Protein AF-0000000085470031 (afdb_homodimer)

Nearest PDB structures (foldseek):
  1xg2-assembly1_B  TM=9.112E-01  e=7.477E-07  Actinidia chinensis
  1x91-assembly1_A  TM=8.637E-01  e=1.418E-04  Arabidopsis thaliana
  1x8z-assembly1_A-2  TM=7.388E-01  e=1.632E-04  Arabidopsis thaliana
  1x8z-assembly3_A  TM=7.388E-01  e=1.632E-04  Arabidopsis thaliana
  1x8z-assembly2_C  TM=7.455E-01  e=1.167E-03  Arabidopsis thaliana

Foldseek 3Di:
DDPPPDDPPPPPPPPPPPPPPPPPPPPPPPPPQQQLVLLVVLCVVDVLADSVLSSVQLVVDVCSSVDDLLRSLLSLLVSLLVLLVVLLVVLVVVLPDPPQDPLNNVLSVLLNVLSVLLSVLSVVLSVCSVVLNLVVSLVSLVVNLCSLVVSQVSQVVVPHGDPCNVSSSSSNNSSSSSNSSSVVSD/DDPPDDDPPPPPPPPPPPPVPPPPPPPPPPPPQQQLVLLVVLCVVDVLADSVLSSVQLVVDVCSRVDDLLRSLLSLLVVLLVLLVVLLVVLVVVLPDPPQDPLNNVLSVLLNVLSVLLSVLSVVLSVCSVVLNLVVSLVSLVVNLCSLVVSQVSQVVVPHGDPCNVSSSSSNNSSSSSNSSSVVSD

Solvent-accessible surface area (backbone atoms only — not comparable to full-atom values): 20140 Å² total; per-residue (Å²): 141,84,84,77,71,74,78,75,68,71,69,67,67,71,67,67,65,69,69,69,72,69,71,72,74,69,72,64,72,71,68,74,56,57,51,56,54,51,27,51,53,43,27,70,72,34,74,56,41,52,44,70,59,45,39,52,60,49,65,70,39,76,66,43,82,76,36,54,72,69,48,46,27,48,52,31,27,51,52,27,23,51,43,23,50,50,48,32,52,51,39,56,56,56,70,67,47,82,90,67,49,71,66,59,49,51,35,44,52,52,32,34,52,36,24,52,53,28,23,51,24,29,57,63,20,45,62,32,48,78,69,68,37,35,69,61,17,46,54,30,40,62,73,30,41,52,35,39,59,55,36,46,45,51,24,49,75,71,74,31,65,56,94,50,54,55,60,27,52,52,37,33,45,31,33,51,48,24,43,46,46,39,53,72,75,84,140,85,85,76,71,79,78,76,71,71,70,69,67,69,69,68,66,68,67,70,71,70,72,71,74,68,73,65,73,73,69,74,55,58,52,56,56,49,27,50,52,42,27,71,73,33,75,57,39,51,44,70,58,46,40,50,60,50,64,69,38,77,66,44,81,77,36,54,72,70,50,46,27,48,52,31,27,53,52,26,23,51,43,22,49,50,47,33,51,51,40,56,56,56,70,67,47,83,90,67,49,73,67,58,49,51,33,44,54,52,31,34,51,38,24,53,52,26,24,51,25,30,57,63,21,44,61,31,49,77,68,68,37,34,69,62,18,47,53,30,39,62,73,29,40,52,36,38,57,53,36,44,45,52,25,48,77,72,73,30,63,54,94,50,54,53,59,27,52,53,37,32,44,31,32,50,47,24,43,47,46,38,54,72,77,84

pLDDT: mean 87.02, std 21.73, range [27.86, 98.94]

Radius of gyration: 33.58 Å; Cα contacts (8 Å, |Δi|>4): 422; chains: 2; bounding box: 98×107×110 Å

Organism: Ensete ventricosum (NCBI:txid4639)

Secondary structure (DSSP, 8-state):
-----GGGGGGGGGGGG----------------HHHHHHHHHHHH-TTS-HHHHHHHHHTSGGGGG--HHHHHHHHHHHHHHHHHHHHHHHHHHHTSSS--HHHHHHHHHHHHHHHHHHHHHHHHHHHHHTT-HHHHHHHHHHHTTHHHHHHHHHHTTT---TTHHHHHHHHHHHHHHHHHHHHH-/-----GGGGGGGGGGGG----------------HHHHHHHHHHHH-TTS-HHHHHHHHHTSGGGGG--HHHHHHHHHHHHHHHHHHHHHHHHHHHTSSS--HHHHHHHHHHHHHHHHHHHHHHHHHHHHHTT-HHHHHHHHHHHTTHHHHHHHHHHTTT---TTHHHHHHHHHHHHHHHHHHHHH-

InterPro domains:
  IPR006501 Pectinesterase inhibitor domain [PF04043] (34-181)
  IPR006501 Pectinesterase inhibitor domain [SM00856] (30-181)
  IPR006501 Pectinesterase inhibitor domain [TIGR01614] (2-184)
  IPR034088 Pla a 1-like [cd15795] (39-184)
  IPR035513 Invertase/pectin methylesterase inhibitor domain superfamily [G3DSA:1.20.140.40] (30-185)
  IPR035513 Invertase/pectin methylesterase inhibitor domain superfamily [SSF101148] (32-185)

Structure (mmCIF, N/CA/C/O backbone):
data_AF-0000000085470031-model_v1
#
loop_
_entity.id
_entity.type
_entity.pdbx_description
1 polymer 'Pectinesterase inhibitor domain-containing protein'
#
loop_
_atom_site.group_PDB
_atom_site.id
_atom_site.type_symbol
_atom_site.label_atom_id
_atom_site.label_alt_id
_atom_site.label_comp_id
_atom_site.label_asym_id
_atom_site.label_entity_id
_atom_site.label_seq_id
_atom_site.pdbx_PDB_ins_code
_atom_site.Cartn_x
_atom_site.Cartn_y
_atom_site.Cartn_z
_atom_site.occupancy
_atom_site.B_iso_or_equiv
_atom_site.auth_seq_id
_atom_site.auth_comp_id
_atom_site.auth_asym_id
_atom_site.auth_atom_id
_atom_site.pdbx_PDB_model_num
ATOM 1 N N . MET A 1 1 ? 52.062 -78.625 41.656 1 28.78 1 MET A N 1
ATOM 2 C CA . MET A 1 1 ? 52.25 -77.188 41.438 1 28.78 1 MET A CA 1
ATOM 3 C C . MET A 1 1 ? 51.469 -76.688 40.25 1 28.78 1 MET A C 1
ATOM 5 O O . MET A 1 1 ? 51.938 -76.75 39.094 1 28.78 1 MET A O 1
ATOM 9 N N . MET A 1 2 ? 50.062 -77.125 40.156 1 34.38 2 MET A N 1
ATOM 10 C CA . MET A 1 2 ? 49.062 -77.062 39.094 1 34.38 2 MET A CA 1
ATOM 11 C C . MET A 1 2 ? 48.719 -75.625 38.719 1 34.38 2 MET A C 1
ATOM 13 O O . MET A 1 2 ? 48.625 -74.75 39.594 1 34.38 2 MET A O 1
ATOM 17 N N . ARG A 1 3 ? 48.938 -75.188 37.406 1 35.28 3 ARG A N 1
ATOM 18 C CA . ARG A 1 3 ? 48.938 -74.062 36.469 1 35.28 3 ARG A CA 1
ATOM 19 C C . ARG A 1 3 ? 47.531 -73.5 36.344 1 35.28 3 ARG A C 1
ATOM 21 O O . ARG A 1 3 ? 46.719 -74 35.562 1 35.28 3 ARG A O 1
ATOM 28 N N . PHE A 1 4 ? 46.75 -73.25 37.438 1 37.53 4 PHE A N 1
ATOM 29 C CA . PHE A 1 4 ? 45.375 -72.75 37.375 1 37.53 4 PHE A CA 1
ATOM 30 C C . PHE A 1 4 ? 45.344 -71.375 36.781 1 37.53 4 PHE A C 1
ATOM 32 O O . PHE A 1 4 ? 44.312 -70.688 36.875 1 37.53 4 PHE A O 1
ATOM 39 N N . THR A 1 5 ? 46.562 -70.812 36.25 1 37.41 5 THR A N 1
ATOM 40 C CA . THR A 1 5 ? 46.5 -69.312 36.25 1 37.41 5 THR A CA 1
ATOM 41 C C . THR A 1 5 ? 45.594 -68.812 35.125 1 37.41 5 THR A C 1
ATOM 43 O O . THR A 1 5 ? 45 -67.75 35.281 1 37.41 5 THR A O 1
ATOM 46 N N . SER A 1 6 ? 45.5 -69.312 33.875 1 36.12 6 SER A N 1
ATOM 47 C CA . SER A 1 6 ? 45.562 -68.375 32.812 1 36.12 6 SER A CA 1
ATOM 48 C C . SER A 1 6 ? 44.188 -67.812 32.438 1 36.12 6 SER A C 1
ATOM 50 O O . SER A 1 6 ? 44.031 -67.125 31.453 1 36.12 6 SER A O 1
ATOM 52 N N . VAL A 1 7 ? 43 -68.312 32.938 1 40.38 7 VAL A N 1
ATOM 53 C CA . VAL A 1 7 ? 41.844 -68.25 32.062 1 40.38 7 VAL A CA 1
ATOM 54 C C . VAL A 1 7 ? 41.25 -66.812 32.156 1 40.38 7 VAL A C 1
ATOM 56 O O . VAL A 1 7 ? 40.188 -66.562 31.562 1 40.38 7 VAL A O 1
ATOM 59 N N . LEU A 1 8 ? 41.844 -65.938 33.031 1 38.09 8 LEU A N 1
ATOM 60 C CA . LEU A 1 8 ? 41.031 -64.75 33.312 1 38.09 8 LEU A CA 1
ATOM 61 C C . LEU A 1 8 ? 41.094 -63.719 32.156 1 38.09 8 LEU A C 1
ATOM 63 O O . LEU A 1 8 ? 40.469 -62.656 32.219 1 38.09 8 LEU A O 1
ATOM 67 N N . LEU A 1 9 ? 42.031 -63.938 31.219 1 38.19 9 LEU A N 1
ATOM 68 C CA . LEU A 1 9 ? 42.312 -62.781 30.375 1 38.19 9 LEU A CA 1
ATOM 69 C C . LEU A 1 9 ? 41.219 -62.531 29.359 1 38.19 9 LEU A C 1
ATOM 71 O O . LEU A 1 9 ? 41.094 -61.438 28.797 1 38.19 9 LEU A O 1
ATOM 75 N N . THR A 1 10 ? 40.438 -63.594 29 1 41.53 10 THR A N 1
ATOM 76 C CA . THR A 1 10 ? 39.812 -63.469 27.688 1 41.53 10 THR A CA 1
ATOM 77 C C . THR A 1 10 ? 38.594 -62.531 27.734 1 41.53 10 THR A C 1
ATOM 79 O O . THR A 1 10 ? 37.969 -62.25 26.703 1 41.53 10 THR A O 1
ATOM 82 N N . LEU A 1 11 ? 38.094 -62.25 28.969 1 41.31 11 LEU A N 1
ATOM 83 C CA . LEU A 1 11 ? 36.75 -61.719 28.906 1 41.31 11 LEU A CA 1
ATOM 84 C C . LEU A 1 11 ? 36.75 -60.25 28.484 1 41.31 11 LEU A C 1
ATOM 86 O O . LEU A 1 11 ? 35.719 -59.656 28.203 1 41.31 11 LEU A O 1
ATOM 90 N N . PHE A 1 12 ? 37.906 -59.625 28.719 1 37.59 12 PHE A N 1
ATOM 91 C CA . PHE A 1 12 ? 37.75 -58.156 28.703 1 37.59 12 PHE A CA 1
ATOM 92 C C . PHE A 1 12 ? 37.594 -57.656 27.281 1 37.59 12 PHE A C 1
ATOM 94 O O . PHE A 1 12 ? 37.219 -56.5 27.062 1 37.59 12 PHE A O 1
ATOM 101 N N . LEU A 1 13 ? 38.031 -58.406 26.312 1 39.34 13 LEU A N 1
ATOM 102 C CA . LEU A 1 13 ? 38.188 -57.719 25.031 1 39.34 13 LEU A CA 1
ATOM 103 C C . LEU A 1 13 ? 36.844 -57.438 24.391 1 39.34 13 LEU A C 1
ATOM 105 O O . LEU A 1 13 ? 36.719 -56.656 23.453 1 39.34 13 LEU A O 1
ATOM 109 N N . PHE A 1 14 ? 35.812 -58.188 24.781 1 40.84 14 PHE A N 1
ATOM 110 C CA . PHE A 1 14 ? 34.688 -58.125 23.875 1 40.84 14 PHE A CA 1
ATOM 111 C C . PHE A 1 14 ? 33.969 -56.781 23.984 1 40.84 14 PHE A C 1
ATOM 113 O O . PHE A 1 14 ? 33.094 -56.469 23.188 1 40.84 14 PHE A O 1
ATOM 120 N N . LEU A 1 15 ? 34.156 -56.094 25.094 1 41.66 15 LEU A N 1
ATOM 121 C CA . LEU A 1 15 ? 33.219 -54.969 25.25 1 41.66 15 LEU A CA 1
ATOM 122 C C . LEU A 1 15 ? 33.5 -53.844 24.266 1 41.66 15 LEU A C 1
ATOM 124 O O . LEU A 1 15 ? 32.719 -52.938 24.125 1 41.66 15 LEU A O 1
ATOM 128 N N . LEU A 1 16 ? 34.688 -53.781 23.906 1 39.5 16 LEU A N 1
ATOM 129 C CA . LEU A 1 16 ? 34.969 -52.438 23.359 1 39.5 16 LEU A CA 1
ATOM 130 C C . LEU A 1 16 ? 34.312 -52.281 22 1 39.5 16 LEU A C 1
ATOM 132 O O . LEU A 1 16 ? 34.344 -51.188 21.438 1 39.5 16 LEU A O 1
ATOM 136 N N . LEU A 1 17 ? 34.156 -53.344 21.328 1 38.84 17 LEU A N 1
ATOM 137 C CA . LEU A 1 17 ? 33.969 -52.969 19.938 1 38.84 17 LEU A CA 1
ATOM 138 C C . LEU A 1 17 ? 32.562 -52.406 19.719 1 38.84 17 LEU A C 1
ATOM 140 O O . LEU A 1 17 ? 32.094 -52.312 18.578 1 38.84 17 LEU A O 1
ATOM 144 N N . HIS A 1 18 ? 31.812 -52.25 20.781 1 40.84 18 HIS A N 1
ATOM 145 C CA . HIS A 1 18 ? 30.531 -51.781 20.266 1 40.84 18 HIS A CA 1
ATOM 146 C C . HIS A 1 18 ? 30.672 -50.406 19.609 1 40.84 18 HIS A C 1
ATOM 148 O O . HIS A 1 18 ? 30.844 -49.406 20.297 1 40.84 18 HIS A O 1
ATOM 154 N N . ARG A 1 19 ? 31.484 -50.344 18.516 1 37.5 19 ARG A N 1
ATOM 155 C CA . ARG A 1 19 ? 31.359 -49.125 17.734 1 37.5 19 ARG A CA 1
ATOM 156 C C . ARG A 1 19 ? 29.891 -48.812 17.453 1 37.5 19 ARG A C 1
ATOM 158 O O . ARG A 1 19 ? 29.172 -49.625 16.875 1 37.5 19 ARG A O 1
ATOM 165 N N . GLY A 1 20 ? 29.203 -48.219 18.484 1 38.22 20 GLY A N 1
ATOM 166 C CA . GLY A 1 20 ? 27.906 -47.594 18.203 1 38.22 20 GLY A CA 1
ATOM 167 C C . GLY A 1 20 ? 27.859 -46.875 16.875 1 38.22 20 GLY A C 1
ATOM 168 O O . GLY A 1 20 ? 28.703 -46 16.609 1 38.22 20 GLY A O 1
ATOM 169 N N . SER A 1 21 ? 27.578 -47.656 15.883 1 41.06 21 SER A N 1
ATOM 170 C CA . SER A 1 21 ? 27.266 -46.969 14.641 1 41.06 21 SER A CA 1
ATOM 171 C C . SER A 1 21 ? 26.328 -45.781 14.883 1 41.06 21 SER A C 1
ATOM 173 O O . SER A 1 21 ? 25.281 -45.938 15.508 1 41.06 21 SER A O 1
ATOM 175 N N . PHE A 1 22 ? 27.016 -44.625 15.18 1 43 22 PHE A N 1
ATOM 176 C CA . PHE A 1 22 ? 26.141 -43.438 15.141 1 43 22 PHE A CA 1
ATOM 177 C C . PHE A 1 22 ? 25.203 -43.5 13.938 1 43 22 PHE A C 1
ATOM 179 O O . PHE A 1 22 ? 25.625 -43.844 12.836 1 43 22 PHE A O 1
ATOM 186 N N . PRO A 1 23 ? 23.922 -43.844 14.188 1 43.5 23 PRO A N 1
ATOM 187 C CA . PRO A 1 23 ? 23.062 -43.75 13.008 1 43.5 23 PRO A CA 1
ATOM 188 C C . PRO A 1 23 ? 23.359 -42.531 12.156 1 43.5 23 PRO A C 1
ATOM 190 O O . PRO A 1 23 ? 23.719 -41.469 12.688 1 43.5 23 PRO A O 1
ATOM 193 N N . LYS A 1 24 ? 23.938 -42.719 11.031 1 38.75 24 LYS A N 1
ATOM 194 C CA . LYS A 1 24 ? 23.906 -41.625 10.07 1 38.75 24 LYS A CA 1
ATOM 195 C C . LYS A 1 24 ? 22.578 -40.875 10.141 1 38.75 24 LYS A C 1
ATOM 197 O O . LYS A 1 24 ? 21.5 -41.5 10.148 1 38.75 24 LYS A O 1
ATOM 202 N N . LYS A 1 25 ? 22.625 -39.75 10.836 1 46.28 25 LYS A N 1
ATOM 203 C CA . LYS A 1 25 ? 21.516 -38.812 10.625 1 46.28 25 LYS A CA 1
ATOM 204 C C . LYS A 1 25 ? 21.016 -38.906 9.188 1 46.28 25 LYS A C 1
ATOM 206 O O . LYS A 1 25 ? 21.75 -38.625 8.242 1 46.28 25 LYS A O 1
ATOM 211 N N . ALA A 1 26 ? 20.203 -39.875 8.797 1 37.28 26 ALA A N 1
ATOM 212 C CA . ALA A 1 26 ? 19.5 -39.719 7.52 1 37.28 26 ALA A CA 1
ATOM 213 C C . ALA A 1 26 ? 19.328 -38.25 7.16 1 37.28 26 ALA A C 1
ATOM 215 O O . ALA A 1 26 ? 18.766 -37.469 7.945 1 37.28 26 ALA A O 1
ATOM 216 N N . THR A 1 27 ? 20.266 -37.688 6.5 1 40.44 27 THR A N 1
ATOM 217 C CA . THR A 1 27 ? 19.859 -36.438 5.867 1 40.44 27 THR A CA 1
ATOM 218 C C . THR A 1 27 ? 18.438 -36.562 5.305 1 40.44 27 THR A C 1
ATOM 220 O O . THR A 1 27 ? 18.203 -37.344 4.391 1 40.44 27 THR A O 1
ATOM 223 N N . ALA A 1 28 ? 17.438 -36.719 6.164 1 40.59 28 ALA A N 1
ATOM 224 C CA . ALA A 1 28 ? 16.094 -36.562 5.605 1 40.59 28 ALA A CA 1
ATOM 225 C C . ALA A 1 28 ? 16.141 -35.781 4.293 1 40.59 28 ALA A C 1
ATOM 227 O O . ALA A 1 28 ? 16.75 -34.719 4.219 1 40.59 28 ALA A O 1
ATOM 228 N N . ALA A 1 29 ? 16.203 -36.344 3.234 1 42.06 29 ALA A N 1
ATOM 229 C CA . ALA A 1 29 ? 15.938 -35.625 1.998 1 42.06 29 ALA A CA 1
ATOM 230 C C . ALA A 1 29 ? 15.008 -34.438 2.248 1 42.06 29 ALA A C 1
ATOM 232 O O . ALA A 1 29 ? 13.891 -34.594 2.732 1 42.06 29 ALA A O 1
ATOM 233 N N . THR A 1 30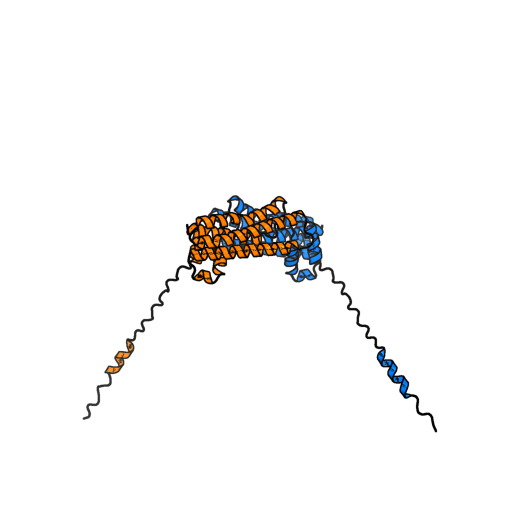 ? 15.359 -33.312 2.881 1 42.72 30 THR A N 1
ATOM 234 C CA . THR A 1 30 ? 14.523 -32.125 2.971 1 42.72 30 THR A CA 1
ATOM 235 C C . THR A 1 30 ? 13.539 -32.062 1.811 1 42.72 30 THR A C 1
ATOM 237 O O . THR A 1 30 ? 13.938 -31.953 0.651 1 42.72 30 THR A O 1
ATOM 240 N N . HIS A 1 31 ? 12.57 -33 1.657 1 47.81 31 HIS A N 1
ATOM 241 C CA . HIS A 1 31 ? 11.492 -32.781 0.691 1 47.81 31 HIS A CA 1
ATOM 242 C C . HIS A 1 31 ? 11.43 -31.328 0.24 1 47.81 31 HIS A C 1
ATOM 244 O O . HIS A 1 31 ? 11.422 -30.422 1.07 1 47.81 31 HIS A O 1
ATOM 250 N N . PRO A 1 32 ? 11.922 -31.016 -0.914 1 61.03 32 PRO A N 1
ATOM 251 C CA . PRO A 1 32 ? 11.922 -29.625 -1.375 1 61.03 32 PRO A CA 1
ATOM 252 C C . PRO A 1 32 ? 10.664 -28.859 -0.961 1 61.03 32 PRO A C 1
ATOM 254 O O . PRO A 1 32 ? 9.562 -29.391 -1.056 1 61.03 32 PRO A O 1
ATOM 257 N N . ASP A 1 33 ? 10.617 -27.984 -0.031 1 87.25 33 ASP A N 1
ATOM 258 C CA . ASP A 1 33 ? 9.539 -27.062 0.338 1 87.25 33 ASP A CA 1
ATOM 259 C C . ASP A 1 33 ? 8.82 -26.531 -0.901 1 87.25 33 ASP A C 1
ATOM 261 O O . ASP A 1 33 ? 9.336 -25.641 -1.592 1 87.25 33 ASP A O 1
ATOM 265 N N . ILE A 1 34 ? 7.781 -27.344 -1.364 1 95 34 ILE A N 1
ATOM 266 C CA . ILE A 1 34 ? 7.082 -27.062 -2.611 1 95 34 ILE A CA 1
ATOM 267 C C . ILE A 1 34 ? 6.707 -25.578 -2.666 1 95 34 ILE A C 1
ATOM 269 O O . ILE A 1 34 ? 6.648 -24.984 -3.746 1 95 34 ILE A O 1
ATOM 273 N N . VAL A 1 35 ? 6.453 -25.016 -1.57 1 97.56 35 VAL A N 1
ATOM 274 C CA . VAL A 1 35 ? 6.113 -23.594 -1.522 1 97.56 35 VAL A CA 1
ATOM 275 C C . VAL A 1 35 ? 7.312 -22.766 -1.977 1 97.56 35 VAL A C 1
ATOM 277 O O . VAL A 1 35 ? 7.18 -21.906 -2.848 1 97.56 35 VAL A O 1
ATOM 280 N N . ASP A 1 36 ? 8.445 -23.062 -1.413 1 95.12 36 ASP A N 1
ATOM 281 C CA . ASP A 1 36 ? 9.656 -22.344 -1.777 1 95.12 36 ASP A CA 1
ATOM 282 C C . ASP A 1 36 ? 9.969 -22.5 -3.264 1 95.12 36 ASP A C 1
ATOM 284 O O . ASP A 1 36 ? 10.234 -21.516 -3.955 1 95.12 36 ASP A O 1
ATOM 288 N N . GLU A 1 37 ? 9.945 -23.672 -3.713 1 95.25 37 GLU A N 1
ATOM 289 C CA . GLU A 1 37 ? 10.242 -23.953 -5.117 1 95.25 37 GLU A CA 1
ATOM 290 C C . GLU A 1 37 ? 9.234 -23.266 -6.039 1 95.25 37 GLU A C 1
ATOM 292 O O . GLU A 1 37 ? 9.625 -22.656 -7.031 1 95.25 37 GLU A O 1
ATOM 297 N N . THR A 1 38 ? 7.996 -23.406 -5.711 1 97.56 38 THR A N 1
ATOM 298 C CA . THR A 1 38 ? 6.945 -22.781 -6.512 1 97.56 38 THR A CA 1
ATOM 299 C C . THR A 1 38 ? 7.121 -21.266 -6.555 1 97.56 38 THR A C 1
ATOM 301 O O . THR A 1 38 ? 7.133 -20.672 -7.633 1 97.56 38 THR A O 1
ATOM 304 N N . CYS A 1 39 ? 7.293 -20.656 -5.445 1 96.75 39 CYS A N 1
ATOM 305 C CA . CYS A 1 39 ? 7.402 -19.203 -5.371 1 96.75 39 CYS A CA 1
ATOM 306 C C . CYS A 1 39 ? 8.672 -18.719 -6.07 1 96.75 39 CYS A C 1
ATOM 308 O O . CYS A 1 39 ? 8.664 -17.656 -6.711 1 96.75 39 CYS A O 1
ATOM 310 N N . ARG A 1 40 ? 9.703 -19.422 -5.961 1 94.44 40 ARG A N 1
ATOM 311 C CA . ARG A 1 40 ? 10.93 -19.062 -6.668 1 94.44 40 ARG A CA 1
ATOM 312 C C . ARG A 1 40 ? 10.719 -19.094 -8.18 1 94.44 40 ARG A C 1
ATOM 314 O O . ARG A 1 40 ? 11.078 -18.141 -8.875 1 94.44 40 ARG A O 1
ATOM 321 N N . ARG A 1 41 ? 10.109 -20.125 -8.672 1 95.44 41 ARG A N 1
ATOM 322 C CA . ARG A 1 41 ? 9.914 -20.312 -10.102 1 95.44 41 ARG A CA 1
ATOM 323 C C . ARG A 1 41 ? 8.992 -19.234 -10.672 1 95.44 41 ARG A C 1
ATOM 325 O O . ARG A 1 41 ? 9.281 -18.641 -11.711 1 95.44 41 ARG A O 1
ATOM 332 N N . ILE A 1 42 ? 7.934 -19.016 -9.922 1 97.12 42 ILE A N 1
ATOM 333 C CA . ILE A 1 42 ? 6.988 -18.062 -10.508 1 97.12 42 ILE A CA 1
ATOM 334 C C . ILE A 1 42 ? 7.531 -16.656 -10.367 1 97.12 42 ILE A C 1
ATOM 336 O O . ILE A 1 42 ? 7.281 -15.797 -11.227 1 97.12 42 ILE A O 1
ATOM 340 N N . ALA A 1 43 ? 8.25 -16.359 -9.367 1 94.5 43 ALA A N 1
ATOM 341 C CA . ALA A 1 43 ? 8.883 -15.055 -9.242 1 94.5 43 ALA A CA 1
ATOM 342 C C . ALA A 1 43 ? 9.953 -14.859 -10.312 1 94.5 43 ALA A C 1
ATOM 344 O O . ALA A 1 43 ? 10.172 -13.742 -10.781 1 94.5 43 ALA A O 1
ATOM 345 N N . ASP A 1 44 ? 10.578 -15.93 -10.719 1 92.81 44 ASP A N 1
ATOM 346 C CA . ASP A 1 44 ? 11.562 -15.875 -11.797 1 92.81 44 ASP A CA 1
ATOM 347 C C . ASP A 1 44 ? 10.891 -15.586 -13.141 1 92.81 44 ASP A C 1
ATOM 349 O O . ASP A 1 44 ? 11.461 -14.898 -13.984 1 92.81 44 ASP A O 1
ATOM 353 N N . ASP A 1 45 ? 9.727 -16.094 -13.273 1 94.25 45 ASP A N 1
ATOM 354 C CA . ASP A 1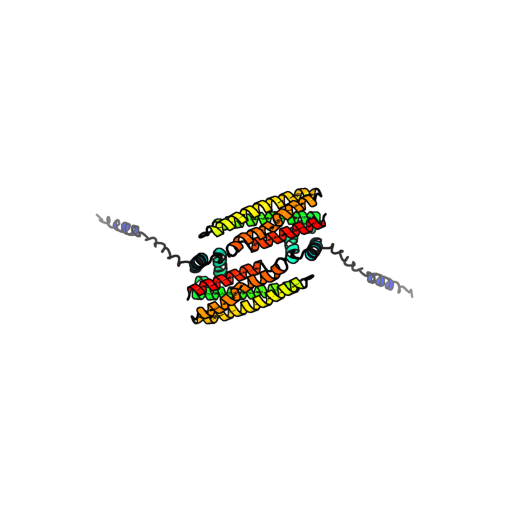 45 ? 9.016 -16 -14.547 1 94.25 45 ASP A CA 1
ATOM 355 C C . ASP A 1 45 ? 8.266 -14.68 -14.656 1 94.25 45 ASP A C 1
ATOM 357 O O . ASP A 1 45 ? 8.086 -14.156 -15.758 1 94.25 45 ASP A O 1
ATOM 361 N N . ASP A 1 46 ? 7.75 -14.219 -13.594 1 94.31 46 ASP A N 1
ATOM 362 C CA . ASP A 1 46 ? 6.934 -13.008 -13.562 1 94.31 46 ASP A CA 1
ATOM 363 C C . ASP A 1 46 ? 7.496 -11.992 -12.57 1 94.31 46 ASP A C 1
ATOM 365 O O . ASP A 1 46 ? 7.379 -12.172 -11.359 1 94.31 46 ASP A O 1
ATOM 369 N N . PRO A 1 47 ? 7.973 -10.891 -13.031 1 92.25 47 PRO A N 1
ATOM 370 C CA . PRO A 1 47 ? 8.609 -9.914 -12.148 1 92.25 47 PRO A CA 1
ATOM 371 C C . PRO A 1 47 ? 7.621 -9.234 -11.203 1 92.25 47 PRO A C 1
ATOM 373 O O . PRO A 1 47 ? 8.023 -8.547 -10.266 1 92.25 47 PRO A O 1
ATOM 376 N N . ASN A 1 48 ? 6.348 -9.461 -11.43 1 94.31 48 ASN A N 1
ATOM 377 C CA . ASN A 1 48 ? 5.344 -8.867 -10.555 1 94.31 48 ASN A CA 1
ATOM 378 C C . ASN A 1 48 ? 5.102 -9.719 -9.312 1 94.31 48 ASN A C 1
ATOM 380 O O . ASN A 1 48 ? 4.457 -9.273 -8.359 1 94.31 48 ASN A O 1
ATOM 384 N N . VAL A 1 49 ? 5.605 -10.859 -9.336 1 96.12 49 VAL A N 1
ATOM 385 C CA . VAL A 1 49 ? 5.438 -11.727 -8.172 1 96.12 49 VAL A CA 1
ATOM 386 C C . VAL A 1 49 ? 6.543 -11.445 -7.156 1 96.12 49 VAL A C 1
ATOM 388 O O . VAL A 1 49 ? 7.73 -11.562 -7.473 1 96.12 49 VAL A O 1
ATOM 391 N N . ASN A 1 50 ? 6.117 -11.078 -6.016 1 93.75 50 ASN A N 1
ATOM 392 C CA . ASN A 1 50 ? 7.047 -10.914 -4.906 1 93.75 50 ASN A CA 1
ATOM 393 C C . ASN A 1 50 ? 7.297 -12.227 -4.184 1 93.75 50 ASN A C 1
ATOM 395 O O . ASN A 1 50 ? 6.391 -12.773 -3.545 1 93.75 50 ASN A O 1
ATOM 399 N N . TYR A 1 51 ? 8.531 -12.695 -4.258 1 94.12 51 TYR A N 1
ATOM 400 C CA . TYR A 1 51 ? 8.898 -13.992 -3.699 1 94.12 51 TYR A CA 1
ATOM 401 C C . TYR A 1 51 ? 8.57 -14.062 -2.213 1 94.12 51 TYR A C 1
ATOM 403 O O . TYR A 1 51 ? 7.992 -15.039 -1.741 1 94.12 51 TYR A O 1
ATOM 411 N N . THR A 1 52 ? 9 -13.055 -1.479 1 91.88 52 THR A N 1
ATOM 412 C CA . THR A 1 52 ? 8.805 -13.047 -0.034 1 91.88 52 THR A CA 1
ATOM 413 C C . THR A 1 52 ? 7.32 -13.062 0.31 1 91.88 52 THR A C 1
ATOM 415 O O . THR A 1 52 ? 6.887 -13.789 1.202 1 91.88 52 THR A O 1
ATOM 418 N N . PHE A 1 53 ? 6.586 -12.258 -0.428 1 96.12 53 PHE A N 1
ATOM 419 C CA . PHE A 1 53 ? 5.145 -12.242 -0.208 1 96.12 53 PHE A CA 1
ATOM 420 C C . PHE A 1 53 ? 4.531 -13.602 -0.508 1 96.12 53 PHE A C 1
ATOM 422 O O . PHE A 1 53 ? 3.73 -14.117 0.274 1 96.12 53 PHE A O 1
ATOM 429 N N . CYS A 1 54 ? 4.965 -14.172 -1.639 1 97.31 54 CYS A N 1
ATOM 430 C CA . CYS A 1 54 ? 4.465 -15.469 -2.086 1 97.31 54 CYS A CA 1
ATOM 431 C C . CYS A 1 54 ? 4.691 -16.531 -1.023 1 97.31 54 CYS A C 1
ATOM 433 O O . CYS A 1 54 ? 3.758 -17.234 -0.634 1 97.31 54 CYS A O 1
ATOM 435 N N . THR A 1 55 ? 5.871 -16.609 -0.5 1 96 55 THR A N 1
ATOM 436 C CA . THR A 1 55 ? 6.203 -17.656 0.472 1 96 55 THR A CA 1
ATOM 437 C C . THR A 1 55 ? 5.441 -17.422 1.776 1 96 55 THR A C 1
ATOM 439 O O . THR A 1 55 ? 4.926 -18.375 2.369 1 96 55 THR A O 1
ATOM 442 N N . GLN A 1 56 ? 5.348 -16.203 2.141 1 96.38 56 GLN A N 1
ATOM 443 C CA . GLN A 1 56 ? 4.688 -15.883 3.406 1 96.38 56 GLN A CA 1
ATOM 444 C C . GLN A 1 56 ? 3.201 -16.219 3.348 1 96.38 56 GLN A C 1
ATOM 446 O O . GLN A 1 56 ? 2.666 -16.844 4.266 1 96.38 56 GLN A O 1
ATOM 451 N N . VAL A 1 57 ? 2.562 -15.812 2.287 1 98.38 57 VAL A N 1
ATOM 452 C CA . VAL A 1 57 ? 1.112 -15.961 2.252 1 98.38 57 VAL A CA 1
ATOM 453 C C . VAL A 1 57 ? 0.745 -17.438 2.09 1 98.38 57 VAL A C 1
ATOM 455 O O . VAL A 1 57 ? -0.224 -17.906 2.688 1 98.38 57 VAL A O 1
ATOM 458 N N . LEU A 1 58 ? 1.492 -18.219 1.291 1 98.5 58 LEU A N 1
ATOM 459 C CA . LEU A 1 58 ? 1.181 -19.625 1.122 1 98.5 58 LEU A CA 1
ATOM 460 C C . LEU A 1 58 ? 1.497 -20.422 2.393 1 98.5 58 LEU A C 1
ATOM 462 O O . LEU A 1 58 ? 0.726 -21.281 2.797 1 98.5 58 LEU A O 1
ATOM 466 N N . ARG A 1 59 ? 2.537 -20.016 3.086 1 97.06 59 ARG A N 1
ATOM 467 C CA . ARG A 1 59 ? 2.928 -20.719 4.305 1 97.06 59 ARG A CA 1
ATOM 468 C C . ARG A 1 59 ? 1.987 -20.375 5.457 1 97.06 59 ARG A C 1
ATOM 470 O O . ARG A 1 59 ? 1.976 -21.062 6.477 1 97.06 59 ARG A O 1
ATOM 477 N N . SER A 1 60 ? 1.258 -19.359 5.273 1 97.12 60 SER A N 1
ATOM 478 C CA . SER A 1 60 ? 0.305 -19.016 6.32 1 97.12 60 SER A CA 1
ATOM 479 C C . SER A 1 60 ? -0.857 -20 6.367 1 97.12 60 SER A C 1
ATOM 481 O O . SER A 1 60 ? -1.625 -20.016 7.332 1 97.12 60 SER A O 1
ATOM 483 N N . VAL A 1 61 ? -0.997 -20.734 5.332 1 97.88 61 VAL A N 1
ATOM 484 C CA . VAL A 1 61 ? -2.027 -21.766 5.273 1 97.88 61 VAL A CA 1
ATOM 485 C C . VAL A 1 61 ? -1.404 -23.141 5.539 1 97.88 61 VAL A C 1
ATOM 487 O O . VAL A 1 61 ? -0.586 -23.625 4.75 1 97.88 61 VAL A O 1
ATOM 490 N N . SER A 1 62 ? -1.801 -23.875 6.535 1 96 62 SER A N 1
ATOM 491 C CA . SER A 1 62 ? -1.179 -25.109 7 1 96 62 SER A CA 1
ATOM 492 C C . SER A 1 62 ? -1.219 -26.188 5.918 1 96 62 SER A C 1
ATOM 494 O O . SER A 1 62 ? -0.281 -26.969 5.785 1 96 62 SER A O 1
ATOM 496 N N . LYS A 1 63 ? -2.205 -26.188 5.184 1 95.94 63 LYS A N 1
ATOM 497 C CA . LYS A 1 63 ? -2.398 -27.234 4.176 1 95.94 63 LYS A CA 1
ATOM 498 C C . LYS A 1 63 ? -1.361 -27.109 3.061 1 95.94 63 LYS A C 1
ATOM 500 O O . LYS A 1 63 ? -1.171 -28.047 2.281 1 95.94 63 LYS A O 1
ATOM 505 N N . SER A 1 64 ? -0.733 -25.938 2.982 1 96.88 64 SER A N 1
ATOM 506 C CA . SER A 1 64 ? 0.236 -25.703 1.913 1 96.88 64 SER A CA 1
ATOM 507 C C . SER A 1 64 ? 1.44 -26.625 2.059 1 96.88 64 SER A C 1
ATOM 509 O O . SER A 1 64 ? 2.104 -26.953 1.07 1 96.88 64 SER A O 1
ATOM 511 N N . LYS A 1 65 ? 1.769 -27.078 3.207 1 92.38 65 LYS A N 1
ATOM 512 C CA . LYS A 1 65 ? 2.936 -27.906 3.492 1 92.38 65 LYS A CA 1
ATOM 513 C C . LYS A 1 65 ? 2.842 -29.25 2.777 1 92.38 65 LYS A C 1
ATOM 515 O O . LYS A 1 65 ? 3.863 -29.844 2.438 1 92.38 65 LYS A O 1
ATOM 520 N N . ARG A 1 66 ? 1.668 -29.719 2.512 1 93 66 ARG A N 1
ATOM 521 C CA . ARG A 1 66 ? 1.479 -31.031 1.897 1 93 66 ARG A CA 1
ATOM 522 C C . ARG A 1 66 ? 0.816 -30.906 0.53 1 93 66 ARG A C 1
ATOM 524 O O . ARG A 1 66 ? 0.38 -31.906 -0.049 1 93 66 ARG A O 1
ATOM 531 N N . ALA A 1 67 ? 0.715 -29.688 0.093 1 96.06 67 ALA A N 1
ATOM 532 C CA . ALA A 1 67 ? 0.011 -29.453 -1.166 1 96.06 67 ALA A CA 1
ATOM 533 C C . ALA A 1 67 ? 0.929 -29.703 -2.359 1 96.06 67 ALA A C 1
ATOM 535 O O . ALA A 1 67 ? 2.148 -29.547 -2.256 1 96.06 67 ALA A O 1
ATOM 536 N N . ASP A 1 68 ? 0.372 -30.25 -3.383 1 96.69 68 ASP A N 1
ATOM 537 C CA . ASP A 1 68 ? 1.053 -30.188 -4.672 1 96.69 68 ASP A CA 1
ATOM 538 C C . ASP A 1 68 ? 0.749 -28.891 -5.402 1 96.69 68 ASP A C 1
ATOM 540 O O . ASP A 1 68 ? 0.143 -27.984 -4.832 1 96.69 68 ASP A O 1
ATOM 544 N N . LEU A 1 69 ? 1.181 -28.75 -6.668 1 97.88 69 LEU A N 1
ATOM 545 C CA . LEU A 1 69 ? 1.024 -27.5 -7.414 1 97.88 69 LEU A CA 1
ATOM 546 C C . LEU A 1 69 ? -0.45 -27.141 -7.578 1 97.88 69 LEU A C 1
ATOM 548 O O . LEU A 1 69 ? -0.828 -25.984 -7.461 1 97.88 69 LEU A O 1
ATOM 552 N N . ARG A 1 70 ? -1.271 -28.109 -7.867 1 98.31 70 ARG A N 1
ATOM 553 C CA . ARG A 1 70 ? -2.709 -27.891 -7.984 1 98.31 70 ARG A CA 1
ATOM 554 C C . ARG A 1 70 ? -3.297 -27.406 -6.664 1 98.31 70 ARG A C 1
ATOM 556 O O . ARG A 1 70 ? -4.113 -26.484 -6.645 1 98.31 70 ARG A O 1
ATOM 563 N N . GLY A 1 71 ? -2.908 -28.047 -5.609 1 98.31 71 GLY A N 1
ATOM 564 C CA . GLY A 1 71 ? -3.334 -27.609 -4.289 1 98.31 71 GLY A CA 1
ATOM 565 C C . GLY A 1 71 ? -2.93 -26.188 -3.977 1 98.31 71 GLY A C 1
ATOM 566 O O . GLY A 1 71 ? -3.715 -25.422 -3.406 1 98.31 71 GLY A O 1
ATOM 567 N N . LEU A 1 72 ? -1.72 -25.781 -4.344 1 98.75 72 LEU A N 1
ATOM 568 C CA . LEU A 1 72 ? -1.247 -24.422 -4.117 1 98.75 72 LEU A CA 1
ATOM 569 C C . LEU A 1 72 ? -2.051 -23.422 -4.941 1 98.75 72 LEU A C 1
ATOM 571 O O . LEU A 1 72 ? -2.301 -22.297 -4.496 1 98.75 72 LEU A O 1
ATOM 575 N N . ALA A 1 73 ? -2.451 -23.797 -6.168 1 98.88 73 ALA A N 1
ATOM 576 C CA . ALA A 1 73 ? -3.312 -22.938 -6.98 1 98.88 73 ALA A CA 1
ATOM 577 C C . ALA A 1 73 ? -4.637 -22.672 -6.27 1 98.88 73 ALA A C 1
ATOM 579 O O . ALA A 1 73 ? -5.074 -21.516 -6.184 1 98.88 73 ALA A O 1
ATOM 580 N N . ILE A 1 74 ? -5.184 -23.703 -5.695 1 98.88 74 ILE A N 1
ATOM 581 C CA . ILE A 1 74 ? -6.469 -23.578 -5.012 1 98.88 74 ILE A CA 1
ATOM 582 C C . ILE A 1 74 ? -6.305 -22.719 -3.754 1 98.88 74 ILE A C 1
ATOM 584 O O . ILE A 1 74 ? -7.117 -21.844 -3.484 1 98.88 74 ILE A O 1
ATOM 588 N N . ILE A 1 75 ? -5.273 -22.969 -2.988 1 98.81 75 ILE A N 1
ATOM 589 C CA . ILE A 1 75 ? -4.996 -22.188 -1.782 1 98.81 75 ILE A CA 1
ATOM 590 C C . ILE A 1 75 ? -4.848 -20.719 -2.139 1 98.81 75 ILE A C 1
ATOM 592 O O . ILE A 1 75 ? -5.422 -19.844 -1.475 1 98.81 75 ILE A O 1
ATOM 596 N N . SER A 1 76 ? -4.074 -20.391 -3.213 1 98.88 76 SER A N 1
ATOM 597 C CA . SER A 1 76 ? -3.857 -19.016 -3.619 1 98.88 76 SER A CA 1
ATOM 598 C C . SER A 1 76 ? -5.168 -18.344 -4.016 1 98.88 76 SER A C 1
ATOM 600 O O . SER A 1 76 ? -5.395 -17.172 -3.693 1 98.88 76 SER A O 1
ATOM 602 N N . LEU A 1 77 ? -6.07 -19.094 -4.633 1 98.94 77 LEU A N 1
ATOM 603 C CA . LEU A 1 77 ? -7.359 -18.547 -5.055 1 98.94 77 LEU A CA 1
ATOM 604 C C . LEU A 1 77 ? -8.258 -18.281 -3.85 1 98.94 77 LEU A C 1
ATOM 606 O O . LEU A 1 77 ? -8.953 -17.266 -3.807 1 98.94 77 LEU A O 1
ATOM 610 N N . LYS A 1 78 ? -8.219 -19.141 -2.959 1 98.88 78 LYS A N 1
ATOM 611 C CA . LYS A 1 78 ? -9.008 -18.938 -1.751 1 98.88 78 LYS A CA 1
ATOM 612 C C . LYS A 1 78 ? -8.508 -17.734 -0.958 1 98.88 78 LYS A C 1
ATOM 614 O O . LYS A 1 78 ? -9.297 -16.969 -0.413 1 98.88 78 LYS A O 1
ATOM 619 N N . LEU A 1 79 ? -7.207 -17.594 -0.875 1 98.94 79 LEU A N 1
ATOM 620 C CA . LEU A 1 79 ? -6.629 -16.438 -0.217 1 98.94 79 LEU A CA 1
ATOM 621 C C . LEU A 1 79 ? -6.992 -15.156 -0.959 1 98.94 79 LEU A C 1
ATOM 623 O O . LEU A 1 79 ? -7.312 -14.141 -0.335 1 98.94 79 LEU A O 1
ATOM 627 N N . ALA A 1 80 ? -6.965 -15.164 -2.322 1 98.94 80 ALA A N 1
ATOM 628 C CA . ALA A 1 80 ? -7.332 -14 -3.125 1 98.94 80 ALA A CA 1
ATOM 629 C C . ALA A 1 80 ? -8.797 -13.625 -2.914 1 98.94 80 ALA A C 1
ATOM 631 O O . ALA A 1 80 ? -9.125 -12.453 -2.748 1 98.94 80 ALA A O 1
ATOM 632 N N . LYS A 1 81 ? -9.633 -14.633 -2.928 1 98.94 81 LYS A N 1
ATOM 633 C CA . LYS A 1 81 ? -11.055 -14.391 -2.688 1 98.94 81 LYS A CA 1
ATOM 634 C C . LYS A 1 81 ? -11.281 -13.773 -1.311 1 98.94 81 LYS A C 1
ATOM 636 O O . LYS A 1 81 ? -12.031 -12.805 -1.176 1 98.94 81 LYS A O 1
ATOM 641 N N . ALA A 1 82 ? -10.672 -14.352 -0.301 1 98.88 82 ALA A N 1
ATOM 642 C CA . ALA A 1 82 ? -10.812 -13.836 1.059 1 98.88 82 ALA A CA 1
ATOM 643 C C . ALA A 1 82 ? -10.32 -12.391 1.146 1 98.88 82 ALA A C 1
ATOM 645 O O . ALA A 1 82 ? -10.938 -11.562 1.815 1 98.88 82 ALA A O 1
ATOM 646 N N . ASN A 1 83 ? -9.234 -12.148 0.519 1 98.81 83 ASN A N 1
ATOM 647 C CA . ASN A 1 83 ? -8.688 -10.797 0.536 1 98.81 83 ASN A CA 1
ATOM 648 C C . ASN A 1 83 ? -9.609 -9.812 -0.182 1 98.81 83 ASN A C 1
ATOM 650 O O . ASN A 1 83 ? -9.797 -8.688 0.274 1 98.81 83 ASN A O 1
ATOM 654 N N . ALA A 1 84 ? -10.148 -10.188 -1.333 1 98.94 84 ALA A N 1
ATOM 655 C CA . ALA A 1 84 ? -11.109 -9.336 -2.029 1 98.94 84 ALA A CA 1
ATOM 656 C C . ALA A 1 84 ? -12.328 -9.055 -1.152 1 98.94 84 ALA A C 1
ATOM 658 O O . ALA A 1 84 ? -12.828 -7.93 -1.129 1 98.94 84 ALA A O 1
ATOM 659 N N . THR A 1 85 ? -12.758 -10.008 -0.446 1 98.88 85 THR A N 1
ATOM 660 C CA . THR A 1 85 ? -13.891 -9.844 0.467 1 98.88 85 THR A CA 1
ATOM 661 C C . THR A 1 85 ? -13.531 -8.891 1.605 1 98.88 85 THR A C 1
ATOM 663 O O . THR A 1 85 ? -14.336 -8.047 1.988 1 98.88 85 THR A O 1
ATOM 666 N N . HIS A 1 86 ? -12.375 -9.094 2.141 1 98.75 86 HIS A N 1
ATOM 667 C CA . HIS A 1 86 ? -11.891 -8.195 3.178 1 98.75 86 HIS A CA 1
ATOM 668 C C . HIS A 1 86 ? -11.797 -6.762 2.662 1 98.75 86 HIS A C 1
ATOM 670 O O . HIS A 1 86 ? -12.156 -5.816 3.367 1 98.75 86 HIS A O 1
ATOM 676 N N . ALA A 1 87 ? -11.297 -6.629 1.432 1 98.81 87 ALA A N 1
ATOM 677 C CA . ALA A 1 87 ? -11.203 -5.309 0.816 1 98.81 87 ALA A CA 1
ATOM 678 C C . ALA A 1 87 ? -12.586 -4.66 0.698 1 98.81 87 ALA A C 1
ATOM 680 O O . ALA A 1 87 ? -12.742 -3.467 0.969 1 98.81 87 ALA A O 1
ATOM 681 N N . LYS A 1 88 ? -13.539 -5.406 0.308 1 98.75 88 LYS A N 1
ATOM 682 C CA . LYS A 1 88 ? -14.914 -4.922 0.238 1 98.75 88 LYS A CA 1
ATOM 683 C C . LYS A 1 88 ? -15.391 -4.43 1.601 1 98.75 88 LYS A C 1
ATOM 685 O O . LYS A 1 88 ? -16.031 -3.379 1.697 1 98.75 88 LYS A O 1
ATOM 690 N N . SER A 1 89 ? -15.094 -5.152 2.596 1 98.44 89 SER A N 1
ATOM 691 C CA . SER A 1 89 ? -15.477 -4.777 3.951 1 98.44 89 SER A CA 1
ATOM 692 C C . SER A 1 89 ? -14.781 -3.494 4.387 1 98.44 89 SER A C 1
ATOM 694 O O . SER A 1 89 ? -15.375 -2.658 5.07 1 98.44 89 SER A O 1
ATOM 696 N N . ARG A 1 90 ? -13.547 -3.381 4.039 1 97.94 90 ARG A N 1
ATOM 697 C CA . ARG A 1 90 ? -12.812 -2.158 4.34 1 97.94 90 ARG A CA 1
ATOM 698 C C . ARG A 1 90 ? -13.469 -0.947 3.688 1 97.94 90 ARG A C 1
ATOM 700 O O . ARG A 1 90 ? -13.57 0.118 4.301 1 97.94 90 ARG A O 1
ATOM 707 N N . VAL A 1 91 ? -13.883 -1.103 2.449 1 98.38 91 VAL A N 1
ATOM 708 C CA . VAL A 1 91 ? -14.57 -0.028 1.741 1 98.38 91 VAL A CA 1
ATOM 709 C C . VAL A 1 91 ? -15.844 0.352 2.492 1 98.38 91 VAL A C 1
ATOM 711 O O . VAL A 1 91 ? -16.156 1.536 2.65 1 98.38 91 VAL A O 1
ATOM 714 N N . LYS A 1 92 ? -16.594 -0.644 2.893 1 97.56 92 LYS A N 1
ATOM 715 C CA . LYS A 1 92 ? -17.812 -0.386 3.648 1 97.56 92 LYS A CA 1
ATOM 716 C C . LYS A 1 92 ? -17.531 0.451 4.891 1 97.56 92 LYS A C 1
ATOM 718 O O . LYS A 1 92 ? -18.266 1.379 5.207 1 97.56 92 LYS A O 1
ATOM 723 N N . ALA A 1 93 ? -16.469 0.13 5.555 1 95.88 93 ALA A N 1
ATOM 724 C CA . ALA A 1 93 ? -16.078 0.88 6.75 1 95.88 93 ALA A CA 1
ATOM 725 C C . ALA A 1 93 ? -15.719 2.318 6.398 1 95.88 93 ALA A C 1
ATOM 727 O O . ALA A 1 93 ? -16.094 3.252 7.113 1 95.88 93 ALA A O 1
ATOM 728 N N . LEU A 1 94 ? -15.023 2.48 5.289 1 95.5 94 LEU A N 1
ATOM 729 C CA . LEU A 1 94 ? -14.594 3.807 4.863 1 95.5 94 LEU A CA 1
ATOM 730 C C . LEU A 1 94 ? -15.781 4.668 4.465 1 95.5 94 LEU A C 1
ATOM 732 O O . LEU A 1 94 ? -15.781 5.883 4.684 1 95.5 94 LEU A O 1
ATOM 736 N N . LEU A 1 95 ? -16.75 4.059 3.902 1 95.88 95 LEU A N 1
ATOM 737 C CA . LEU A 1 95 ? -17.938 4.766 3.436 1 95.88 95 LEU A CA 1
ATOM 738 C C . LEU A 1 95 ? -18.75 5.301 4.609 1 95.88 95 LEU A C 1
ATOM 740 O O . LEU A 1 95 ? -19.609 6.172 4.434 1 95.88 95 LEU A O 1
ATOM 744 N N . LYS A 1 96 ? -18.469 4.793 5.777 1 92.25 96 LYS A N 1
ATOM 745 C CA . LYS A 1 96 ? -19.188 5.242 6.969 1 92.25 96 LYS A CA 1
ATOM 746 C C . LYS A 1 96 ? -18.469 6.422 7.625 1 92.25 96 LYS A C 1
ATOM 748 O O . LYS A 1 96 ? -19.016 7.043 8.547 1 92.25 96 LYS A O 1
ATOM 753 N N . GLU A 1 97 ? -17.25 6.625 7.176 1 82.5 97 GLU A N 1
ATOM 754 C CA . GLU A 1 97 ? -16.484 7.719 7.773 1 82.5 97 GLU A CA 1
ATOM 755 C C . GLU A 1 97 ? -17.141 9.07 7.484 1 82.5 97 GLU A C 1
ATOM 757 O O . GLU A 1 97 ? -17.844 9.219 6.48 1 82.5 97 GLU A O 1
ATOM 762 N N . LYS A 1 98 ? -16.812 9.992 8.422 1 73.12 98 LYS A N 1
ATOM 763 C CA . LYS A 1 98 ? -17.344 11.344 8.289 1 73.12 98 LYS A CA 1
ATOM 764 C C . LYS A 1 98 ? -16.547 12.156 7.285 1 73.12 98 LYS A C 1
ATOM 766 O O . LYS A 1 98 ? -15.375 11.859 7.031 1 73.12 98 LYS A O 1
ATOM 771 N N . LEU A 1 99 ? -17.141 13.133 6.535 1 74.81 99 LEU A N 1
ATOM 772 C CA . LEU A 1 99 ? -16.516 14.156 5.707 1 74.81 99 LEU A CA 1
ATOM 773 C C . LEU A 1 99 ? -16 13.57 4.395 1 74.81 99 LEU A C 1
ATOM 775 O O . LEU A 1 99 ? -14.977 14.008 3.869 1 74.81 99 LEU A O 1
ATOM 779 N N . LEU A 1 100 ? -16.672 12.578 3.891 1 84.88 100 LEU A N 1
ATOM 780 C CA . LEU A 1 100 ? -16.297 12.008 2.6 1 84.88 100 LEU A CA 1
ATOM 781 C C . LEU A 1 100 ? -16.828 12.867 1.454 1 84.88 100 LEU A C 1
ATOM 783 O O . LEU A 1 100 ? -18.016 13.148 1.386 1 84.88 100 LEU A O 1
ATOM 787 N N . SER A 1 101 ? -15.891 13.367 0.611 1 88.75 101 SER A N 1
ATOM 788 C CA . SER A 1 101 ? -16.328 14.086 -0.584 1 88.75 101 SER A CA 1
ATOM 789 C C . SER A 1 101 ? -17.094 13.18 -1.526 1 88.75 101 SER A C 1
ATOM 791 O O . SER A 1 101 ? -16.953 11.953 -1.485 1 88.75 101 SER A O 1
ATOM 793 N N . THR A 1 102 ? -17.906 13.812 -2.389 1 92.94 102 THR A N 1
ATOM 794 C CA . THR A 1 102 ? -18.688 13.078 -3.379 1 92.94 102 THR A CA 1
ATOM 795 C C . THR A 1 102 ? -17.766 12.273 -4.297 1 92.94 102 THR A C 1
ATOM 797 O O . THR A 1 102 ? -18.062 11.133 -4.645 1 92.94 102 THR A O 1
ATOM 800 N N . TYR A 1 103 ? -16.672 12.859 -4.699 1 95.25 103 TYR A N 1
ATOM 801 C CA . TYR A 1 103 ? -15.75 12.172 -5.59 1 95.25 103 TYR A CA 1
ATOM 802 C C . TYR A 1 103 ? -15.125 10.969 -4.906 1 95.25 103 TYR A C 1
ATOM 804 O O . TYR A 1 103 ? -15.055 9.883 -5.484 1 95.25 103 TYR A O 1
ATOM 812 N N . ARG A 1 104 ? -14.664 11.156 -3.703 1 94.5 104 ARG A N 1
ATOM 813 C CA . ARG A 1 104 ? -14.07 10.055 -2.951 1 94.5 104 ARG A CA 1
ATOM 814 C C . ARG A 1 104 ? -15.078 8.922 -2.754 1 94.5 104 ARG A C 1
ATOM 816 O O . ARG A 1 104 ? -14.719 7.746 -2.855 1 94.5 104 ARG A O 1
ATOM 823 N N . LYS A 1 105 ? -16.312 9.281 -2.461 1 95.81 105 LYS A N 1
ATOM 824 C CA . LYS A 1 105 ? -17.375 8.281 -2.309 1 95.81 105 LYS A CA 1
ATOM 825 C C . LYS A 1 105 ? -17.547 7.473 -3.59 1 95.81 105 LYS A C 1
ATOM 827 O O . LYS A 1 105 ? -17.703 6.25 -3.543 1 95.81 105 LYS A O 1
ATOM 832 N N . SER A 1 106 ? -17.547 8.148 -4.641 1 97.5 106 SER A N 1
ATOM 833 C CA . SER A 1 106 ? -17.688 7.477 -5.93 1 97.5 106 SER A CA 1
ATOM 834 C C . SER A 1 106 ? -16.531 6.516 -6.191 1 97.5 106 SER A C 1
ATOM 836 O O . SER A 1 106 ? -16.75 5.418 -6.711 1 97.5 106 SER A O 1
ATOM 838 N N . CYS A 1 107 ? -15.281 6.945 -5.836 1 98.06 107 CYS A N 1
ATOM 839 C CA . CYS A 1 107 ? -14.117 6.078 -5.98 1 98.06 107 CYS A CA 1
ATOM 840 C C . CYS A 1 107 ? -14.281 4.809 -5.148 1 98.06 107 CYS A C 1
ATOM 842 O O . CYS A 1 107 ? -14.039 3.705 -5.637 1 98.06 107 CYS A O 1
ATOM 844 N N . LEU A 1 108 ? -14.734 4.977 -3.926 1 98.31 108 LEU A N 1
ATOM 845 C CA . LEU A 1 108 ? -14.93 3.848 -3.02 1 98.31 108 LEU A CA 1
ATOM 846 C C . LEU A 1 108 ? -15.992 2.896 -3.555 1 98.31 108 LEU A C 1
ATOM 848 O O . LEU A 1 108 ? -15.828 1.677 -3.504 1 98.31 108 LEU A O 1
ATOM 852 N N . G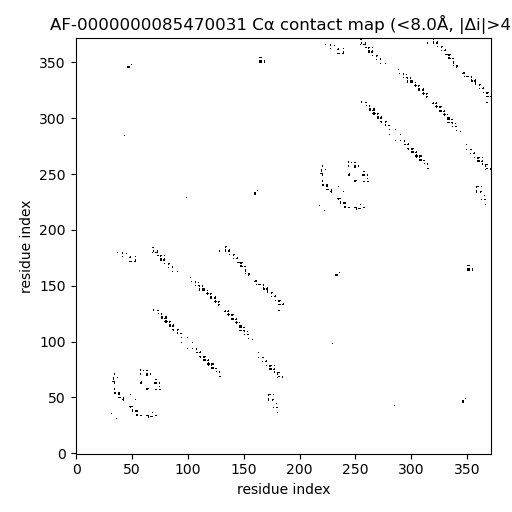LN A 1 109 ? -17.062 3.432 -4.051 1 98.44 109 GLN A N 1
ATOM 853 C CA . GLN A 1 109 ? -18.125 2.6 -4.609 1 98.44 109 GLN A CA 1
ATOM 854 C C . GLN A 1 109 ? -17.625 1.809 -5.816 1 98.44 109 GLN A C 1
ATOM 856 O O . GLN A 1 109 ? -17.969 0.635 -5.98 1 98.44 109 GLN A O 1
ATOM 861 N N . THR A 1 110 ? -16.844 2.449 -6.625 1 98.62 110 THR A N 1
ATOM 862 C CA . THR A 1 110 ? -16.234 1.763 -7.754 1 98.62 110 THR A CA 1
ATOM 863 C C . THR A 1 110 ? -15.359 0.607 -7.273 1 98.62 110 THR A C 1
ATOM 865 O O . THR A 1 110 ? -15.453 -0.508 -7.789 1 98.62 110 THR A O 1
ATOM 868 N N . CYS A 1 111 ? -14.578 0.843 -6.25 1 98.88 111 CYS A N 1
ATOM 869 C CA . CYS A 1 111 ? -13.703 -0.19 -5.699 1 98.88 111 CYS A CA 1
ATOM 870 C C . CYS A 1 111 ? -14.523 -1.348 -5.137 1 98.88 111 CYS A C 1
ATOM 872 O O . CYS A 1 111 ? -14.164 -2.514 -5.324 1 98.88 111 CYS A O 1
ATOM 874 N N . ARG A 1 112 ? -15.578 -1.004 -4.477 1 98.88 112 ARG A N 1
ATOM 875 C CA . ARG A 1 112 ? -16.438 -2.029 -3.889 1 98.88 112 ARG A CA 1
ATOM 876 C C . ARG A 1 112 ? -16.938 -2.998 -4.953 1 98.88 112 ARG A C 1
ATOM 878 O O . ARG A 1 112 ? -16.922 -4.215 -4.75 1 98.88 112 ARG A O 1
ATOM 885 N N . GLU A 1 113 ? -17.375 -2.486 -6.016 1 98.81 113 GLU A N 1
ATOM 886 C CA . GLU A 1 113 ? -17.891 -3.311 -7.102 1 98.81 113 GLU A CA 1
ATOM 887 C C . GLU A 1 113 ? -16.781 -4.16 -7.723 1 98.81 113 GLU A C 1
ATOM 889 O O . GLU A 1 113 ? -16.984 -5.344 -8.008 1 98.81 113 GLU A O 1
ATOM 894 N N . LEU A 1 114 ? -15.656 -3.553 -7.93 1 98.94 114 LEU A N 1
ATOM 895 C CA . LEU A 1 114 ? -14.523 -4.27 -8.492 1 98.94 114 LEU A CA 1
ATOM 896 C C . LEU A 1 114 ? -14.125 -5.445 -7.605 1 98.94 114 LEU A C 1
ATOM 898 O O . LEU A 1 114 ? -13.875 -6.547 -8.102 1 98.94 114 LEU A O 1
ATOM 902 N N . TYR A 1 115 ? -14.125 -5.219 -6.305 1 98.94 115 TYR A N 1
ATOM 903 C CA . TYR A 1 115 ? -13.758 -6.266 -5.359 1 98.94 115 TYR A CA 1
ATOM 904 C C . TYR A 1 115 ? -14.805 -7.379 -5.348 1 98.94 115 TYR A C 1
ATOM 906 O O . TYR A 1 115 ? -14.461 -8.562 -5.25 1 98.94 115 TYR A O 1
ATOM 914 N N . SER A 1 116 ? -16.016 -6.977 -5.391 1 98.88 116 SER A N 1
ATOM 915 C CA . SER A 1 116 ? -17.094 -7.965 -5.449 1 98.88 116 SER A CA 1
ATOM 916 C C . SER A 1 116 ? -16.938 -8.875 -6.664 1 98.88 116 SER A C 1
ATOM 918 O O . SER A 1 116 ? -17.031 -10.102 -6.543 1 98.88 116 SER A O 1
ATOM 920 N N . ASP A 1 117 ? -16.719 -8.273 -7.793 1 98.88 117 ASP A N 1
ATOM 921 C CA . ASP A 1 117 ? -16.547 -9.039 -9.023 1 98.88 117 ASP A CA 1
ATOM 922 C C . ASP A 1 117 ? -15.305 -9.93 -8.945 1 98.88 117 ASP A C 1
ATOM 924 O O . ASP A 1 117 ? -15.328 -11.07 -9.406 1 98.88 117 ASP A O 1
ATOM 928 N N . ALA A 1 118 ? -14.258 -9.367 -8.406 1 98.94 118 ALA A N 1
ATOM 929 C CA . ALA A 1 118 ? -13.023 -10.141 -8.273 1 98.94 118 ALA A CA 1
ATOM 930 C C . ALA A 1 118 ? -13.242 -11.359 -7.383 1 98.94 118 ALA A C 1
ATOM 932 O O . ALA A 1 118 ? -12.805 -12.461 -7.719 1 98.94 118 ALA A O 1
ATOM 933 N N . ALA A 1 119 ? -13.922 -11.18 -6.258 1 98.94 119 ALA A N 1
ATOM 934 C CA . ALA A 1 119 ? -14.203 -12.297 -5.355 1 98.94 119 ALA A CA 1
ATOM 935 C C . ALA A 1 119 ? -14.969 -13.406 -6.078 1 98.94 119 ALA A C 1
ATOM 937 O O . ALA A 1 119 ? -14.641 -14.586 -5.934 1 98.94 119 ALA A O 1
ATOM 938 N N . SER A 1 120 ? -15.938 -13.008 -6.855 1 98.88 120 SER A N 1
ATOM 939 C CA . SER A 1 120 ? -16.734 -13.969 -7.617 1 98.88 120 SER A CA 1
ATOM 940 C C . SER A 1 120 ? -15.867 -14.711 -8.633 1 98.88 120 SER A C 1
ATOM 942 O O . SER A 1 120 ? -15.984 -15.93 -8.789 1 98.88 120 SER A O 1
ATOM 944 N N . SER A 1 121 ? -15.016 -13.977 -9.312 1 98.94 121 SER A N 1
ATOM 945 C CA . SER A 1 121 ? -14.141 -14.578 -10.312 1 98.94 121 SER A CA 1
ATOM 946 C C . SER A 1 121 ? -13.188 -15.586 -9.688 1 98.94 121 SER A C 1
ATOM 948 O O . SER A 1 121 ? -12.984 -16.672 -10.227 1 98.94 121 SER A O 1
ATOM 950 N N . PHE A 1 122 ? -12.617 -15.266 -8.539 1 98.94 122 PHE A N 1
ATOM 951 C CA . PHE A 1 122 ? -11.727 -16.188 -7.84 1 98.94 122 PHE A CA 1
ATOM 952 C C . PHE A 1 122 ? -12.484 -17.422 -7.375 1 98.94 122 PHE A C 1
ATOM 954 O O . PHE A 1 122 ? -11.984 -18.547 -7.488 1 98.94 122 PHE A O 1
ATOM 961 N N . ARG A 1 123 ? -13.641 -17.188 -6.867 1 98.88 123 ARG A N 1
ATOM 962 C CA . ARG A 1 123 ? -14.484 -18.312 -6.469 1 98.88 123 ARG A CA 1
ATOM 963 C C . ARG A 1 123 ? -14.758 -19.234 -7.645 1 98.88 123 ARG A C 1
ATOM 965 O O . ARG A 1 123 ? -14.617 -20.453 -7.531 1 98.88 123 ARG A O 1
ATOM 972 N N . ASN A 1 124 ? -15.086 -18.672 -8.773 1 98.81 124 ASN A N 1
ATOM 973 C CA . ASN A 1 124 ? -15.484 -19.422 -9.953 1 98.81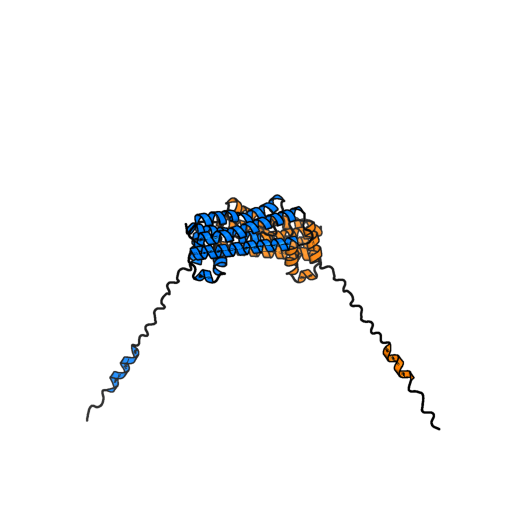 124 ASN A CA 1
ATOM 974 C C . ASN A 1 124 ? -14.289 -20.125 -10.602 1 98.81 124 ASN A C 1
ATOM 976 O O . ASN A 1 124 ? -14.469 -21.016 -11.43 1 98.81 124 ASN A O 1
ATOM 980 N N . SER A 1 125 ? -13.117 -19.75 -10.305 1 98.88 125 SER A N 1
ATOM 981 C CA . SER A 1 125 ? -11.914 -20.328 -10.898 1 98.88 125 SER A CA 1
ATOM 982 C C . SER A 1 125 ? -11.539 -21.641 -10.211 1 98.88 125 SER A C 1
ATOM 984 O O . SER A 1 125 ? -10.75 -22.422 -10.742 1 98.88 125 SER A O 1
ATOM 986 N N . VAL A 1 126 ? -12.133 -21.922 -9.07 1 98.88 126 VAL A N 1
ATOM 987 C CA . VAL A 1 126 ? -11.711 -23.062 -8.258 1 98.88 126 VAL A CA 1
ATOM 988 C C . VAL A 1 126 ? -12.172 -24.359 -8.906 1 98.88 126 VAL A C 1
ATOM 990 O O . VAL A 1 126 ? -11.375 -25.297 -9.07 1 98.88 126 VAL A O 1
ATOM 993 N N . LYS A 1 127 ? -13.422 -24.5 -9.305 1 98.69 127 LYS A N 1
ATOM 994 C CA . LYS A 1 127 ? -13.953 -25.734 -9.891 1 98.69 127 LYS A CA 1
ATOM 995 C C . LYS A 1 127 ? -13.188 -26.125 -11.148 1 98.69 127 LYS A C 1
ATOM 997 O O . LYS A 1 127 ? -12.812 -27.281 -11.32 1 98.69 127 LYS A O 1
ATOM 1002 N N . PRO A 1 128 ? -12.961 -25.125 -12.094 1 98.75 128 PRO A N 1
ATOM 1003 C CA . PRO A 1 128 ? -12.148 -25.469 -13.258 1 98.75 128 PRO A CA 1
ATOM 1004 C C . PRO A 1 128 ? -10.781 -26.031 -12.883 1 98.75 128 PRO A C 1
ATOM 1006 O O . PRO A 1 128 ? -10.305 -26.984 -13.523 1 98.75 128 PRO A O 1
ATOM 1009 N N . ILE A 1 129 ? -10.117 -25.578 -11.883 1 98.75 129 ILE A N 1
ATOM 1010 C CA . ILE A 1 129 ? -8.82 -26.109 -11.461 1 98.75 129 ILE A CA 1
ATOM 1011 C C . ILE A 1 129 ? -8.984 -27.547 -10.977 1 98.75 129 ILE A C 1
ATOM 1013 O O . ILE A 1 129 ? -8.211 -28.422 -11.367 1 98.75 129 ILE A O 1
ATOM 1017 N N . LYS A 1 130 ? -9.961 -27.75 -10.172 1 98.38 130 LYS A N 1
ATOM 1018 C CA . LYS A 1 130 ? -10.211 -29.094 -9.633 1 98.38 130 LYS A CA 1
ATOM 1019 C C . LYS A 1 130 ? -10.492 -30.094 -10.75 1 98.38 130 LYS A C 1
ATOM 1021 O O . LYS A 1 130 ? -10.156 -31.266 -10.625 1 98.38 130 LYS A O 1
ATOM 1026 N N . SER A 1 131 ? -11 -29.625 -11.844 1 98.12 131 SER A N 1
ATOM 1027 C CA . SER A 1 131 ? -11.391 -30.5 -12.945 1 98.12 131 SER A CA 1
ATOM 1028 C C . SER A 1 131 ? -10.312 -30.547 -14.023 1 98.12 131 SER A C 1
ATOM 1030 O O . SER A 1 131 ? -10.523 -31.141 -15.086 1 98.12 131 SER A O 1
ATOM 1032 N N . GLY A 1 132 ? -9.281 -29.859 -13.867 1 98.06 132 GLY A N 1
ATOM 1033 C CA . GLY A 1 132 ? -8.18 -29.906 -14.82 1 98.06 132 GLY A CA 1
ATOM 1034 C C . GLY A 1 132 ? -8.383 -28.969 -16 1 98.06 132 GLY A C 1
ATOM 1035 O O . GLY A 1 132 ? -7.637 -29.031 -16.984 1 98.06 132 GLY A O 1
ATOM 1036 N N . ARG A 1 133 ? -9.359 -28.156 -15.961 1 98.38 133 ARG A N 1
ATOM 1037 C CA . ARG A 1 133 ? -9.625 -27.188 -17.016 1 98.38 133 ARG A CA 1
ATOM 1038 C C . ARG A 1 133 ? -8.906 -25.859 -16.734 1 98.38 133 ARG A C 1
ATOM 1040 O O . ARG A 1 133 ? -9.555 -24.844 -16.516 1 98.38 133 ARG A O 1
ATOM 1047 N N . TYR A 1 134 ? -7.668 -25.781 -16.844 1 98.62 134 TYR A N 1
ATOM 1048 C CA . TYR A 1 134 ? -6.816 -24.688 -16.391 1 98.62 134 TYR A CA 1
ATOM 1049 C C . TYR A 1 134 ? -7 -23.453 -17.266 1 98.62 134 TYR A C 1
ATOM 1051 O O . TYR A 1 134 ? -6.93 -22.328 -16.781 1 98.62 134 TYR A O 1
ATOM 1059 N N . ALA A 1 135 ? -7.215 -23.641 -18.547 1 98.38 135 ALA A N 1
ATOM 1060 C CA . ALA A 1 135 ? -7.449 -22.516 -19.438 1 98.38 135 ALA A CA 1
ATOM 1061 C C . ALA A 1 135 ? -8.68 -21.719 -19 1 98.38 135 ALA A C 1
ATOM 1063 O O . ALA A 1 135 ? -8.672 -20.484 -19.016 1 98.38 135 ALA A O 1
ATOM 1064 N N . ASP A 1 136 ? -9.703 -22.469 -18.625 1 98.38 136 ASP A N 1
ATOM 1065 C CA . ASP A 1 136 ? -10.914 -21.828 -18.125 1 98.38 136 ASP A CA 1
ATOM 1066 C C . ASP A 1 136 ? -10.641 -21.062 -16.828 1 98.38 136 ASP A C 1
ATOM 1068 O O . ASP A 1 136 ? -11.117 -19.953 -16.641 1 98.38 136 ASP A O 1
ATOM 1072 N N . ALA A 1 137 ? -9.93 -21.688 -15.961 1 98.81 137 ALA A N 1
ATOM 1073 C CA . ALA A 1 137 ? -9.578 -21.047 -14.695 1 98.81 137 ALA A CA 1
ATOM 1074 C C . ALA A 1 137 ? -8.82 -19.75 -14.93 1 98.81 137 ALA A C 1
ATOM 1076 O O . ALA A 1 137 ? -9.086 -18.734 -14.273 1 98.81 137 ALA A O 1
ATOM 1077 N N . LYS A 1 138 ? -7.906 -19.734 -15.883 1 98.88 138 LYS A N 1
ATOM 1078 C CA . LYS A 1 138 ? -7.086 -18.562 -16.172 1 98.88 138 LYS A CA 1
ATOM 1079 C C . LYS A 1 138 ? -7.945 -17.406 -16.656 1 98.88 138 LYS A C 1
ATOM 1081 O O . LYS A 1 138 ? -7.648 -16.234 -16.375 1 98.88 138 LYS A O 1
ATOM 1086 N N . VAL A 1 139 ? -9.016 -17.703 -17.391 1 98.69 139 VAL A N 1
ATOM 1087 C CA . VAL A 1 139 ? -9.914 -16.656 -17.859 1 98.69 139 VAL A CA 1
ATOM 1088 C C . VAL A 1 139 ? -10.555 -15.945 -16.672 1 98.69 139 VAL A C 1
ATOM 1090 O O . VAL A 1 139 ? -10.57 -14.711 -16.609 1 98.69 139 VAL A O 1
ATOM 1093 N N . TYR A 1 140 ? -11 -16.719 -15.688 1 98.75 140 TYR A N 1
ATOM 1094 C CA . TYR A 1 140 ? -11.594 -16.125 -14.492 1 98.75 140 TYR A CA 1
ATOM 1095 C C . TYR A 1 140 ? -10.562 -15.305 -13.727 1 98.75 140 TYR A C 1
ATOM 1097 O O . TYR A 1 140 ? -10.828 -14.164 -13.344 1 98.75 140 TYR A O 1
ATOM 1105 N N . ILE A 1 141 ? -9.375 -15.867 -13.5 1 98.94 141 ILE A N 1
ATOM 1106 C CA . ILE A 1 141 ? -8.352 -15.203 -12.703 1 98.94 141 ILE A CA 1
ATOM 1107 C C . ILE A 1 141 ? -7.906 -13.922 -13.406 1 98.94 141 ILE A C 1
ATOM 1109 O O . ILE A 1 141 ? -7.828 -12.859 -12.781 1 98.94 141 ILE A O 1
ATOM 1113 N N . SER A 1 142 ? -7.672 -13.953 -14.727 1 98.5 142 SER A N 1
ATOM 1114 C CA . SER A 1 142 ? -7.176 -12.812 -15.492 1 98.5 142 SER A CA 1
ATOM 1115 C C . SER A 1 142 ? -8.18 -11.664 -15.492 1 98.5 142 SER A C 1
ATOM 1117 O O . SER A 1 142 ? -7.797 -10.5 -15.57 1 98.5 142 SER A O 1
ATOM 1119 N N . SER A 1 143 ? -9.445 -12.047 -15.43 1 98.31 143 SER A N 1
ATOM 1120 C CA . SER A 1 143 ? -10.477 -11.008 -15.422 1 98.31 143 SER A CA 1
ATOM 1121 C C . SER A 1 143 ? -10.469 -10.234 -14.102 1 98.31 143 SER A C 1
ATOM 1123 O O . SER A 1 143 ? -11.031 -9.141 -14.016 1 98.31 143 SER A O 1
ATOM 1125 N N . ALA A 1 144 ? -9.82 -10.766 -13.062 1 98.75 144 ALA A N 1
ATOM 1126 C CA . ALA A 1 144 ? -9.891 -10.188 -11.727 1 98.75 144 ALA A CA 1
ATOM 1127 C C . ALA A 1 144 ? -8.562 -9.555 -11.328 1 98.75 144 ALA A C 1
ATOM 1129 O O . ALA A 1 144 ? -8.5 -8.758 -10.391 1 98.75 144 ALA A O 1
ATOM 1130 N N . VAL A 1 145 ? -7.5 -9.867 -12.031 1 98.56 145 VAL A N 1
ATOM 1131 C CA . VAL A 1 145 ? -6.148 -9.516 -11.617 1 98.56 145 VAL A CA 1
ATOM 1132 C C . VAL A 1 145 ? -5.988 -7.996 -11.617 1 98.56 145 VAL A C 1
ATOM 1134 O O . VAL A 1 145 ? -5.234 -7.445 -10.812 1 98.56 145 VAL A O 1
ATOM 1137 N N . ASP A 1 146 ? -6.797 -7.234 -12.43 1 97.31 146 ASP A N 1
ATOM 1138 C CA . ASP A 1 146 ? -6.594 -5.797 -12.594 1 97.31 146 ASP A CA 1
ATOM 1139 C C . ASP A 1 146 ? -7.508 -5.004 -11.664 1 97.31 146 ASP A C 1
ATOM 1141 O O . ASP A 1 146 ? -7.406 -3.779 -11.578 1 97.31 146 ASP A O 1
ATOM 1145 N N . ALA A 1 147 ? -8.352 -5.672 -10.906 1 98.75 147 ALA A N 1
ATOM 1146 C CA . ALA A 1 147 ? -9.312 -4.988 -10.047 1 98.75 147 ALA A CA 1
ATOM 1147 C C . ALA A 1 147 ? -8.609 -4.023 -9.094 1 98.75 147 ALA A C 1
ATOM 1149 O O . ALA A 1 147 ? -9 -2.859 -8.984 1 98.75 147 ALA A O 1
ATOM 1150 N N . PRO A 1 148 ? -7.52 -4.414 -8.398 1 98.75 148 PRO A N 1
ATOM 1151 C CA . PRO A 1 148 ? -6.84 -3.467 -7.512 1 98.75 148 PRO A CA 1
ATOM 1152 C C . PRO A 1 148 ? -6.277 -2.26 -8.258 1 98.75 148 PRO A C 1
ATOM 1154 O O . PRO A 1 148 ? -6.34 -1.135 -7.754 1 98.75 148 PRO A O 1
ATOM 1157 N N . GLY A 1 149 ? -5.707 -2.475 -9.453 1 98 149 GLY A N 1
ATOM 1158 C CA . GLY A 1 149 ? -5.176 -1.377 -10.242 1 98 149 GLY A CA 1
ATOM 1159 C C . GLY A 1 149 ? -6.246 -0.409 -10.711 1 98 149 GLY A C 1
ATOM 1160 O O . GLY A 1 149 ? -6.039 0.806 -10.703 1 98 149 GLY A O 1
ATOM 1161 N N . GLU A 1 150 ? -7.363 -0.942 -11.141 1 98.62 150 GLU A N 1
ATOM 1162 C CA . GLU A 1 150 ? -8.484 -0.107 -11.555 1 98.62 150 GLU A CA 1
ATOM 1163 C C . GLU A 1 150 ? -9.016 0.725 -10.391 1 98.62 150 GLU A C 1
ATOM 1165 O O . GLU A 1 150 ? -9.375 1.889 -10.562 1 98.62 150 GLU A O 1
ATOM 1170 N N . CYS A 1 151 ? -9.07 0.106 -9.242 1 98.88 151 CYS A N 1
ATOM 1171 C CA . CYS A 1 151 ? -9.461 0.848 -8.047 1 98.88 151 CYS A CA 1
ATOM 1172 C C . CYS A 1 151 ? -8.508 2.012 -7.793 1 98.88 151 CYS A C 1
ATOM 1174 O O . CYS A 1 151 ? -8.945 3.152 -7.625 1 98.88 151 CYS A O 1
ATOM 1176 N N . GLU A 1 152 ? -7.258 1.757 -7.828 1 98 152 GLU A N 1
ATOM 1177 C CA . GLU A 1 152 ? -6.262 2.803 -7.621 1 98 152 GLU A CA 1
ATOM 1178 C C . GLU A 1 152 ? -6.418 3.924 -8.641 1 98 152 GLU A C 1
ATOM 1180 O O . GLU A 1 152 ? -6.309 5.102 -8.297 1 98 152 GLU A O 1
ATOM 1185 N N . ASP A 1 153 ? -6.668 3.533 -9.875 1 97.12 153 ASP A N 1
ATOM 1186 C CA . ASP A 1 153 ? -6.797 4.496 -10.969 1 97.12 153 ASP A CA 1
ATOM 1187 C C . ASP A 1 153 ? -7.949 5.461 -10.711 1 97.12 153 ASP A C 1
ATOM 1189 O O . ASP A 1 153 ? -7.867 6.641 -11.062 1 97.12 153 ASP A O 1
ATOM 1193 N N . SER A 1 154 ? -8.984 4.98 -10.156 1 98.12 154 SER A N 1
ATOM 1194 C CA . SER A 1 154 ? -10.141 5.836 -9.914 1 98.12 154 SER A CA 1
ATOM 1195 C C . SER A 1 154 ? -9.789 6.996 -8.992 1 98.12 154 SER A C 1
ATOM 1197 O O . SER A 1 154 ? -10.289 8.109 -9.164 1 98.12 154 SER A O 1
ATOM 1199 N N . PHE A 1 155 ? -8.938 6.785 -8.016 1 97.69 155 PHE A N 1
ATOM 1200 C CA . PHE A 1 155 ? -8.477 7.852 -7.125 1 97.69 155 PHE A CA 1
ATOM 1201 C C . PHE A 1 155 ? -7.457 8.734 -7.828 1 97.69 155 PHE A C 1
ATOM 1203 O O . PHE A 1 155 ? -7.508 9.961 -7.711 1 97.69 155 PHE A O 1
ATOM 1210 N N . GLN A 1 156 ? -6.578 8.094 -8.562 1 95.5 156 GLN A N 1
ATOM 1211 C CA . GLN A 1 156 ? -5.496 8.812 -9.227 1 95.5 156 GLN A CA 1
ATOM 1212 C C . GLN A 1 156 ? -6.043 9.805 -10.25 1 95.5 156 GLN A C 1
ATOM 1214 O O . GLN A 1 156 ? -5.477 10.883 -10.445 1 95.5 156 GLN A O 1
ATOM 1219 N N . GLU A 1 157 ? -7.105 9.438 -10.906 1 96.25 157 GLU A N 1
ATOM 1220 C CA . GLU A 1 157 ? -7.73 10.297 -11.906 1 96.25 157 GLU A CA 1
ATOM 1221 C C . GLU A 1 157 ? -8.195 11.617 -11.297 1 96.25 157 GLU A C 1
ATOM 1223 O O . GLU A 1 157 ? -8.242 12.641 -11.977 1 96.25 157 GLU A O 1
ATOM 1228 N N . GLY A 1 158 ? -8.539 11.641 -10.055 1 94.94 158 GLY A N 1
ATOM 1229 C CA . GLY A 1 158 ? -8.93 12.844 -9.344 1 94.94 158 GLY A CA 1
ATOM 1230 C C . GLY A 1 158 ? -7.785 13.484 -8.57 1 94.94 158 GLY A C 1
ATOM 1231 O O . GLY A 1 158 ? -8 14.375 -7.754 1 94.94 158 GLY A O 1
ATOM 1232 N N . ASP A 1 159 ? -6.586 12.93 -8.727 1 93.06 159 ASP A N 1
ATOM 1233 C CA . ASP A 1 159 ? -5.367 13.422 -8.094 1 93.06 159 ASP A CA 1
ATOM 1234 C C . ASP A 1 159 ? -5.441 13.289 -6.578 1 93.06 159 ASP A C 1
ATOM 1236 O O . ASP A 1 159 ? -5.051 14.203 -5.848 1 93.06 159 ASP A O 1
ATOM 1240 N N . ILE A 1 160 ? -6.059 12.227 -6.105 1 93.5 160 ILE A N 1
ATOM 1241 C CA . ILE A 1 160 ? -6.102 11.961 -4.672 1 93.5 160 ILE A CA 1
ATOM 1242 C C . ILE A 1 160 ? -5.547 10.57 -4.387 1 93.5 160 ILE A C 1
ATOM 1244 O O . ILE A 1 160 ? -5.629 9.68 -5.234 1 93.5 160 ILE A O 1
ATOM 1248 N N . THR A 1 161 ? -5 10.453 -3.242 1 93.38 161 THR A N 1
ATOM 1249 C CA . THR A 1 161 ? -4.414 9.188 -2.83 1 93.38 161 THR A CA 1
ATOM 1250 C C . THR A 1 161 ? -5.5 8.211 -2.385 1 93.38 161 THR A C 1
ATOM 1252 O O . THR A 1 161 ? -6.414 8.586 -1.649 1 93.38 161 THR A O 1
ATOM 1255 N N . SER A 1 162 ? -5.328 6.941 -2.826 1 97 162 SER A N 1
ATOM 1256 C CA . SER A 1 162 ? -6.258 5.887 -2.428 1 97 162 SER A CA 1
ATOM 1257 C C . SER A 1 162 ? -6.004 5.441 -0.992 1 97 162 SER A C 1
ATOM 1259 O O . SER A 1 162 ? -4.867 5.137 -0.621 1 97 162 SER A O 1
ATOM 1261 N N . PRO A 1 163 ? -7.059 5.406 -0.17 1 96.19 163 PRO A N 1
ATOM 1262 C CA . PRO A 1 163 ? -6.906 4.84 1.172 1 96.19 163 PRO A CA 1
ATOM 1263 C C . PRO A 1 163 ? -6.809 3.314 1.161 1 96.19 163 PRO A C 1
ATOM 1265 O O . PRO A 1 163 ? -6.715 2.689 2.221 1 96.19 163 PRO A O 1
ATOM 1268 N N . LEU A 1 164 ? -6.859 2.695 -0.069 1 98.31 164 LEU A N 1
ATOM 1269 C CA . LEU A 1 164 ? -6.938 1.246 -0.208 1 98.31 164 LEU A CA 1
ATOM 1270 C C . LEU A 1 164 ? -5.645 0.689 -0.802 1 98.31 164 LEU A C 1
ATOM 1272 O O . LEU A 1 164 ? -5.598 -0.472 -1.215 1 98.31 164 LEU A O 1
ATOM 1276 N N . THR A 1 165 ? -4.621 1.501 -0.826 1 98.12 165 THR A N 1
ATOM 1277 C CA . THR A 1 165 ? -3.375 1.155 -1.502 1 98.12 165 THR A CA 1
ATOM 1278 C C . THR A 1 165 ? -2.783 -0.127 -0.924 1 98.12 165 THR A C 1
ATOM 1280 O O . THR A 1 165 ? -2.371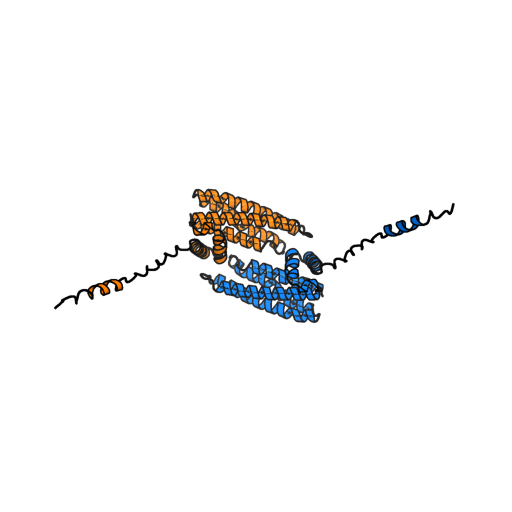 -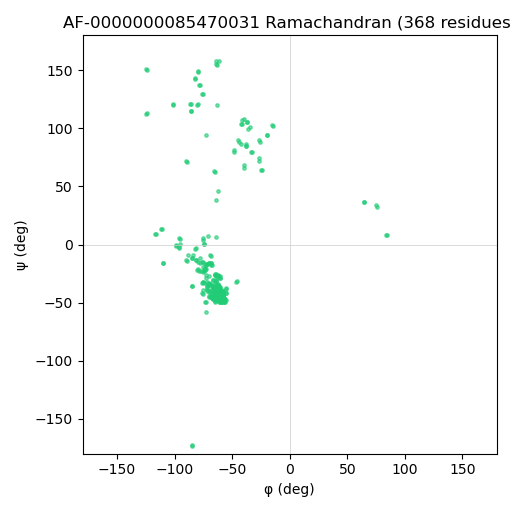1.019 -1.669 1 98.12 165 THR A O 1
ATOM 1283 N N . LYS A 1 166 ? -2.795 -0.303 0.361 1 97.12 166 LYS A N 1
ATOM 1284 C CA . LYS A 1 166 ? -2.193 -1.472 0.996 1 97.12 166 LYS A CA 1
ATOM 1285 C C . LYS A 1 166 ? -2.998 -2.734 0.701 1 97.12 166 LYS A C 1
ATOM 1287 O O . LYS A 1 166 ? -2.43 -3.773 0.357 1 97.12 166 LYS A O 1
ATOM 1292 N N . VAL A 1 167 ? -4.301 -2.633 0.829 1 98.06 167 VAL A N 1
ATOM 1293 C CA . VAL A 1 167 ? -5.141 -3.795 0.56 1 98.06 167 VAL A CA 1
ATOM 1294 C C . VAL A 1 167 ? -5.074 -4.148 -0.923 1 98.06 167 VAL A C 1
ATOM 1296 O O . VAL A 1 167 ? -5.109 -5.328 -1.288 1 98.06 167 VAL A O 1
ATOM 1299 N N . ASN A 1 168 ? -4.977 -3.102 -1.791 1 98.69 168 ASN A N 1
ATOM 1300 C CA . ASN A 1 168 ? -4.859 -3.316 -3.229 1 98.69 168 ASN A CA 1
ATOM 1301 C C . ASN A 1 168 ? -3.555 -4.031 -3.582 1 98.69 168 ASN A C 1
ATOM 1303 O O . ASN A 1 168 ? -3.531 -4.887 -4.469 1 98.69 168 ASN A O 1
ATOM 1307 N N . TYR A 1 169 ? -2.48 -3.697 -2.941 1 98.5 169 TYR A N 1
ATOM 1308 C CA . TYR A 1 169 ? -1.222 -4.391 -3.182 1 98.5 169 TYR A CA 1
ATOM 1309 C C . TYR A 1 169 ? -1.346 -5.875 -2.854 1 98.5 169 TYR A C 1
ATOM 1311 O O . TYR A 1 169 ? -0.917 -6.727 -3.635 1 98.5 169 TYR A O 1
ATOM 1319 N N . ASP A 1 170 ? -1.924 -6.148 -1.682 1 98.69 170 ASP A N 1
ATOM 1320 C CA . ASP A 1 170 ? -2.082 -7.539 -1.271 1 98.69 170 ASP A CA 1
ATOM 1321 C C . ASP A 1 170 ? -2.928 -8.32 -2.279 1 98.69 170 ASP A C 1
ATOM 1323 O O . ASP A 1 170 ? -2.564 -9.43 -2.676 1 98.69 170 ASP A O 1
ATOM 1327 N N . LEU A 1 171 ? -4.016 -7.707 -2.619 1 98.88 171 LEU A N 1
ATOM 1328 C CA . LEU A 1 171 ? -4.922 -8.391 -3.535 1 98.88 171 LEU A CA 1
ATOM 1329 C C . LEU A 1 171 ? -4.254 -8.625 -4.887 1 98.88 171 LEU A C 1
ATOM 1331 O O . LEU A 1 171 ? -4.41 -9.695 -5.48 1 98.88 171 LEU A O 1
ATOM 1335 N N . PHE A 1 172 ? -3.516 -7.68 -5.41 1 98.88 172 PHE A N 1
ATOM 1336 C CA . PHE A 1 172 ? -2.809 -7.832 -6.676 1 98.88 172 PHE A CA 1
ATOM 1337 C C . PHE A 1 172 ? -1.799 -8.969 -6.602 1 98.88 172 PHE A C 1
ATOM 1339 O O . PHE A 1 172 ? -1.726 -9.805 -7.504 1 98.88 172 PHE A O 1
ATOM 1346 N N . GLN A 1 173 ? -1.075 -9.031 -5.531 1 98.69 173 GLN A N 1
ATOM 1347 C CA . GLN A 1 173 ? -0.076 -10.078 -5.359 1 98.69 173 GLN A CA 1
ATOM 1348 C C . GLN A 1 173 ? -0.728 -11.461 -5.305 1 98.69 173 GLN A C 1
ATOM 1350 O O . GLN A 1 173 ? -0.265 -12.391 -5.957 1 98.69 173 GLN A O 1
ATOM 1355 N N . LEU A 1 174 ? -1.791 -11.555 -4.574 1 98.94 174 LEU A N 1
ATOM 1356 C CA . LEU A 1 174 ? -2.477 -12.844 -4.484 1 98.94 174 LEU A CA 1
ATOM 1357 C C . LEU A 1 174 ? -3.016 -13.266 -5.844 1 98.94 174 LEU A C 1
ATOM 1359 O O . LEU A 1 174 ? -2.932 -14.445 -6.207 1 98.94 174 LEU A O 1
ATOM 1363 N N . ALA A 1 175 ? -3.521 -12.297 -6.59 1 98.94 175 ALA A N 1
ATOM 1364 C CA . ALA A 1 175 ? -4.086 -12.586 -7.902 1 98.94 175 ALA A CA 1
ATOM 1365 C C . ALA A 1 175 ? -3 -13.039 -8.875 1 98.94 175 ALA A C 1
ATOM 1367 O O . ALA A 1 175 ? -3.172 -14.031 -9.586 1 98.94 175 ALA A O 1
ATOM 1368 N N . VAL A 1 176 ? -1.882 -12.352 -8.914 1 98.69 176 VAL A N 1
ATOM 1369 C CA . VAL A 1 176 ? -0.828 -12.703 -9.859 1 98.69 176 VAL A CA 1
ATOM 1370 C C . VAL A 1 176 ? -0.19 -14.031 -9.461 1 98.69 176 VAL A C 1
ATOM 1372 O O . VAL A 1 176 ? 0.219 -14.812 -10.32 1 98.69 176 VAL A O 1
ATOM 1375 N N . ILE A 1 177 ? -0.085 -14.312 -8.18 1 98.75 177 ILE A N 1
ATOM 1376 C CA . ILE A 1 177 ? 0.406 -15.609 -7.707 1 98.75 177 ILE A CA 1
ATOM 1377 C C . ILE A 1 177 ? -0.519 -16.719 -8.188 1 98.75 177 ILE A C 1
ATOM 1379 O O . ILE A 1 177 ? -0.057 -17.719 -8.75 1 98.75 177 ILE A O 1
ATOM 1383 N N . ALA A 1 178 ? -1.818 -16.516 -7.992 1 98.88 178 ALA A N 1
ATOM 1384 C CA . ALA A 1 178 ? -2.795 -17.5 -8.438 1 98.88 178 ALA A CA 1
ATOM 1385 C C . ALA A 1 178 ? -2.688 -17.734 -9.945 1 98.88 178 ALA A C 1
ATOM 1387 O O . ALA A 1 178 ? -2.693 -18.891 -10.398 1 98.88 178 ALA A O 1
ATOM 1388 N N . LEU A 1 179 ? -2.572 -16.641 -10.672 1 98.88 179 LEU A N 1
ATOM 1389 C CA . LEU A 1 179 ? -2.471 -16.75 -12.125 1 98.88 179 LEU A CA 1
ATOM 1390 C C . LEU A 1 179 ? -1.193 -17.469 -12.531 1 98.88 179 LEU A C 1
ATOM 1392 O O . LEU A 1 179 ? -1.223 -18.344 -13.398 1 98.88 179 LEU A O 1
ATOM 1396 N N . ALA A 1 180 ? -0.101 -17.141 -11.93 1 98.69 180 ALA A N 1
ATOM 1397 C CA . ALA A 1 180 ? 1.2 -17.719 -12.266 1 98.69 180 ALA A CA 1
ATOM 1398 C C . ALA A 1 180 ? 1.238 -19.203 -11.953 1 98.69 180 ALA A C 1
ATOM 1400 O O . ALA A 1 180 ? 1.741 -20 -12.75 1 98.69 180 ALA A O 1
ATOM 1401 N N . ILE A 1 181 ? 0.708 -19.609 -10.828 1 98.75 181 ILE A N 1
ATOM 1402 C CA . ILE A 1 181 ? 0.689 -21.016 -10.484 1 98.75 181 ILE A CA 1
ATOM 1403 C C . ILE A 1 181 ? -0.195 -21.781 -11.469 1 98.75 181 ILE A C 1
ATOM 1405 O O . ILE A 1 181 ? 0.19 -22.844 -11.969 1 98.75 181 ILE A O 1
ATOM 1409 N N . THR A 1 182 ? -1.342 -21.234 -11.758 1 98.81 182 THR A N 1
ATOM 1410 C CA . THR A 1 182 ? -2.266 -21.891 -12.68 1 98.81 182 THR A CA 1
ATOM 1411 C C . THR A 1 182 ? -1.635 -22.031 -14.062 1 98.81 182 THR A C 1
ATOM 1413 O O . THR A 1 182 ? -1.833 -23.031 -14.742 1 98.81 182 THR A O 1
ATOM 1416 N N . SER A 1 183 ? -0.924 -21.016 -14.453 1 98.12 183 SER A N 1
ATOM 1417 C CA . SER A 1 183 ? -0.264 -21.047 -15.75 1 98.12 183 SER A CA 1
ATOM 1418 C C . SER A 1 183 ? 0.758 -22.172 -15.828 1 98.12 183 SER A C 1
ATOM 1420 O O . SER A 1 183 ? 1.031 -22.703 -16.906 1 98.12 183 SER A O 1
ATOM 1422 N N . ARG A 1 184 ? 1.321 -22.578 -14.719 1 97.19 184 ARG A N 1
ATOM 1423 C CA . ARG A 1 184 ? 2.305 -23.641 -14.695 1 97.19 184 ARG A CA 1
ATOM 1424 C C . ARG A 1 184 ? 1.625 -25.016 -14.75 1 97.19 184 ARG A C 1
ATOM 1426 O O . ARG A 1 184 ? 2.275 -26.031 -15.016 1 97.19 184 ARG A O 1
ATOM 1433 N N . LEU A 1 185 ? 0.408 -25.125 -14.398 1 97.31 185 LEU A N 1
ATOM 1434 C CA . LEU A 1 185 ? -0.356 -26.359 -14.469 1 97.31 185 LEU A CA 1
ATOM 1435 C C . LEU A 1 185 ? -0.75 -26.688 -15.906 1 97.31 185 LEU A C 1
ATOM 1437 O O . LEU A 1 185 ? -0.846 -27.859 -16.281 1 97.31 185 LEU A O 1
ATOM 1441 N N . GLY A 1 186 ? -1.003 -25.703 -16.734 1 88.25 186 GLY A N 1
ATOM 1442 C CA . GLY A 1 186 ? -1.424 -25.906 -18.125 1 88.25 186 GLY A CA 1
ATOM 1443 C C . GLY A 1 186 ? -1.604 -24.609 -18.891 1 88.25 186 GLY A C 1
ATOM 1444 O O . GLY A 1 186 ? -1.622 -23.516 -18.297 1 88.25 186 GLY A O 1
ATOM 1445 N N . MET B 1 1 ? -44.625 14.273 91.812 1 27.86 1 MET B N 1
ATOM 1446 C CA . MET B 1 1 ? -45.219 14.195 90.438 1 27.86 1 MET B CA 1
ATOM 1447 C C . MET B 1 1 ? -44.25 14.773 89.438 1 27.86 1 MET B C 1
ATOM 1449 O O . MET B 1 1 ? -43.969 15.977 89.438 1 27.86 1 MET B O 1
ATOM 1453 N N . MET B 1 2 ? -43.125 13.906 89 1 34.31 2 MET B N 1
ATOM 1454 C CA . MET B 1 2 ? -41.812 14.039 88.312 1 34.31 2 MET B CA 1
ATOM 1455 C C . MET B 1 2 ? -42.031 14.305 86.875 1 34.31 2 MET B C 1
ATOM 1457 O O . MET B 1 2 ? -42.688 13.523 86.188 1 34.31 2 MET B O 1
ATOM 1461 N N . ARG B 1 3 ? -42.062 15.578 86.375 1 34.22 3 ARG B N 1
ATOM 1462 C CA . ARG B 1 3 ? -42.25 16.219 85.062 1 34.22 3 ARG B CA 1
ATOM 1463 C C . ARG B 1 3 ? -41.125 15.844 84.125 1 34.22 3 ARG B C 1
ATOM 1465 O O . ARG B 1 3 ? -40.094 16.531 84.062 1 34.22 3 ARG B O 1
ATOM 1472 N N . PHE B 1 4 ? -40.594 14.531 84.125 1 36.16 4 PHE B N 1
ATOM 1473 C CA . PHE B 1 4 ? -39.406 14.188 83.312 1 36.16 4 PHE B CA 1
ATOM 1474 C C . PHE B 1 4 ? -39.75 14.172 81.812 1 36.16 4 PHE B C 1
ATOM 1476 O O . PHE B 1 4 ? -38.969 13.664 81 1 36.16 4 PHE B O 1
ATOM 1483 N N . THR B 1 5 ? -41.031 14.609 81.375 1 36.78 5 THR B N 1
ATOM 1484 C CA . THR B 1 5 ? -41.375 13.961 80.125 1 36.78 5 THR B CA 1
ATOM 1485 C C . THR B 1 5 ? -40.531 14.539 78.938 1 36.78 5 THR B C 1
ATOM 1487 O O . THR B 1 5 ? -40.062 13.797 78.125 1 36.78 5 THR B O 1
ATOM 1490 N N . SER B 1 6 ? -40.5 15.836 78.562 1 35.88 6 SER B N 1
ATOM 1491 C CA . SER B 1 6 ? -40.844 16.125 77.188 1 35.88 6 SER B CA 1
ATOM 1492 C C . SER B 1 6 ? -39.562 16.234 76.312 1 35.88 6 SER B C 1
ATOM 1494 O O . SER B 1 6 ? -39.625 16.672 75.188 1 35.88 6 SER B O 1
ATOM 1496 N N . VAL B 1 7 ? -38.281 16.078 76.75 1 40.28 7 VAL B N 1
ATOM 1497 C CA . VAL B 1 7 ? -37.219 16.797 76.062 1 40.28 7 VAL B CA 1
ATOM 1498 C C . VAL B 1 7 ? -36.844 15.984 74.812 1 40.28 7 VAL B C 1
ATOM 1500 O O . VAL B 1 7 ? -35.938 16.375 74.062 1 40.28 7 VAL B O 1
ATOM 1503 N N . LEU B 1 8 ? -37.438 14.734 74.562 1 38.28 8 LEU B N 1
ATOM 1504 C CA . LEU B 1 8 ? -36.688 13.859 73.688 1 38.28 8 LEU B CA 1
ATOM 1505 C C . LEU B 1 8 ? -37 14.203 72.188 1 38.28 8 LEU B C 1
ATOM 1507 O O . LEU B 1 8 ? -36.5 13.562 71.312 1 38.28 8 LEU B O 1
ATOM 1511 N N . LEU B 1 9 ? -38 15.07 71.938 1 38.5 9 LEU B N 1
ATOM 1512 C CA . LEU B 1 9 ? -38.5 15.016 70.562 1 38.5 9 LEU B CA 1
ATOM 1513 C C . LEU B 1 9 ? -37.562 15.773 69.625 1 38.5 9 LEU B C 1
ATOM 1515 O O . LEU B 1 9 ? -37.656 15.609 68.375 1 38.5 9 LEU B O 1
ATOM 1519 N N . THR B 1 10 ? -36.75 16.719 70.125 1 41.59 10 THR B N 1
ATOM 1520 C CA . THR B 1 10 ? -36.281 17.719 69.188 1 41.59 10 THR B CA 1
ATOM 1521 C C . THR B 1 10 ? -35.156 17.156 68.25 1 41.59 10 THR B C 1
ATOM 1523 O O . THR B 1 10 ? -34.781 17.781 67.312 1 41.59 10 THR B O 1
ATOM 1526 N N . LEU B 1 11 ? -34.5 16 68.688 1 40.56 11 LEU B N 1
ATOM 1527 C CA . LEU B 1 11 ? -33.219 15.812 68 1 40.56 11 LEU B CA 1
ATOM 1528 C C . LEU B 1 11 ? -33.406 15.219 66.625 1 40.56 11 LEU B C 1
ATOM 1530 O O . LEU B 1 11 ? -32.438 15.039 65.875 1 40.56 11 LEU B O 1
ATOM 1534 N N . PHE B 1 12 ? -34.594 14.68 66.375 1 37.78 12 PHE B N 1
ATOM 1535 C CA . PHE B 1 12 ? -34.594 13.82 65.188 1 37.78 12 PHE B CA 1
ATOM 1536 C C . PHE B 1 12 ? -34.531 14.648 63.938 1 37.78 12 PHE B C 1
ATOM 1538 O O . PHE B 1 12 ? -34.312 14.109 62.844 1 37.78 12 PHE B O 1
ATOM 1545 N N . LEU B 1 13 ? -34.906 15.914 64 1 40.72 13 LEU B N 1
ATOM 1546 C CA . LEU B 1 13 ? -35.156 16.531 62.719 1 40.72 13 LEU B CA 1
ATOM 1547 C C . LEU B 1 13 ? -33.844 16.828 61.969 1 40.72 13 LEU B C 1
ATOM 1549 O O . LEU B 1 13 ? -33.875 17.125 60.781 1 40.72 13 LEU B O 1
ATOM 1553 N N . PHE B 1 14 ? -32.75 16.891 62.688 1 40.72 14 PHE B N 1
ATOM 1554 C CA . PHE B 1 14 ? -31.656 17.531 62 1 40.72 14 PHE B CA 1
ATOM 1555 C C . PHE B 1 14 ? -31.094 16.625 60.906 1 40.72 14 PHE B C 1
ATOM 1557 O O . PHE B 1 14 ? -30.297 17.062 60.062 1 40.72 14 PHE B O 1
ATOM 1564 N N . LEU B 1 15 ? -31.25 15.32 61.062 1 41.47 15 LEU B N 1
ATOM 1565 C CA . LEU B 1 15 ? -30.359 14.516 60.25 1 41.47 15 LEU B CA 1
ATOM 1566 C C . LEU B 1 15 ? -30.812 14.539 58.781 1 41.47 15 LEU B C 1
ATOM 1568 O O . LEU B 1 15 ? -30.141 14 57.906 1 41.47 15 LEU B O 1
ATOM 1572 N N . LEU B 1 16 ? -32 14.82 58.594 1 39.31 16 LEU B N 1
ATOM 1573 C CA . LEU B 1 16 ? -32.438 14.43 57.25 1 39.31 16 LEU B CA 1
ATOM 1574 C C . LEU B 1 16 ? -31.812 15.359 56.219 1 39.31 16 LEU B C 1
ATOM 1576 O O . LEU B 1 16 ? -31.891 15.086 55 1 39.31 16 LEU B O 1
ATOM 1580 N N . LEU B 1 17 ? -31.609 16.562 56.594 1 38.62 17 LEU B N 1
ATOM 1581 C CA . LEU B 1 17 ? -31.5 17.391 55.406 1 38.62 17 LEU B CA 1
ATOM 1582 C C . LEU B 1 17 ? -30.156 17.188 54.719 1 38.62 17 LEU B C 1
ATOM 1584 O O . LEU B 1 17 ? -29.75 18 53.875 1 38.62 17 LEU B O 1
ATOM 1588 N N . HIS B 1 18 ? -29.344 16.281 55.219 1 40.97 18 HIS B N 1
ATOM 1589 C CA . HIS B 1 18 ? -28.125 16.375 54.438 1 40.97 18 HIS B CA 1
ATOM 1590 C C . HIS B 1 18 ? -28.375 15.969 53 1 40.97 18 HIS B C 1
ATOM 1592 O O . HIS B 1 18 ? -28.562 14.789 52.688 1 40.97 18 HIS B O 1
ATOM 1598 N N . ARG B 1 19 ? -29.25 16.734 52.281 1 38.72 19 ARG B N 1
ATOM 1599 C CA . ARG B 1 19 ? -29.219 16.531 50.844 1 38.72 19 ARG B CA 1
ATOM 1600 C C . ARG B 1 19 ? -27.781 16.562 50.344 1 38.72 19 ARG B C 1
ATOM 1602 O O . ARG B 1 19 ? -27.078 17.562 50.5 1 38.72 19 ARG B O 1
ATOM 1609 N N . GLY B 1 20 ? -27.047 15.422 50.469 1 38.28 20 GLY B N 1
ATOM 1610 C CA . GLY B 1 20 ? -25.797 15.273 49.75 1 38.28 20 GLY B CA 1
ATOM 1611 C C . GLY B 1 20 ? -25.859 15.766 48.344 1 38.28 20 GLY B C 1
ATOM 1612 O O . GLY B 1 20 ? -26.734 15.344 47.562 1 38.28 20 GLY B O 1
ATOM 1613 N N . SER B 1 21 ? -25.625 17.016 48.219 1 40.94 21 SER B N 1
ATOM 1614 C CA . SER B 1 21 ? -25.422 17.484 46.844 1 40.94 21 SER B CA 1
ATOM 1615 C C . SER B 1 21 ? -24.5 16.547 46.094 1 40.94 21 SER B C 1
ATOM 1617 O O . SER B 1 21 ? -23.406 16.219 46.562 1 40.94 21 SER B O 1
ATOM 1619 N N . PHE B 1 22 ? -25.188 15.523 45.438 1 43 22 PHE B N 1
ATOM 1620 C CA . PHE B 1 22 ? -24.344 14.805 44.469 1 43 22 PHE B CA 1
ATOM 1621 C C . PHE B 1 22 ? -23.484 15.773 43.688 1 43 22 PHE B C 1
ATOM 1623 O O . PHE B 1 22 ? -23.969 16.797 43.188 1 43 22 PHE B O 1
ATOM 1630 N N . PRO B 1 23 ? -22.188 15.828 44.062 1 43.34 23 PRO B N 1
ATOM 1631 C CA . PRO B 1 23 ? -21.391 16.688 43.156 1 43.34 23 PRO B CA 1
ATOM 1632 C C . PRO B 1 23 ? -21.766 16.484 41.688 1 43.34 23 PRO B C 1
ATOM 1634 O O . PRO B 1 23 ? -22.094 15.383 41.281 1 43.34 23 PRO B O 1
ATOM 1637 N N . LYS B 1 24 ? -22.438 17.422 41.125 1 38.81 24 LYS B N 1
ATOM 1638 C CA . LYS B 1 24 ? -22.453 17.406 39.656 1 38.81 24 LYS B CA 1
ATOM 1639 C C . LYS B 1 24 ? -21.141 16.906 39.094 1 38.81 24 LYS B C 1
ATOM 1641 O O . LYS B 1 24 ? -20.062 17.359 39.5 1 38.81 24 LYS B O 1
ATOM 1646 N N . LYS B 1 25 ? -21.172 15.648 38.688 1 45.91 25 LYS B N 1
ATOM 1647 C CA . LYS B 1 25 ? -20.078 15.242 37.781 1 45.91 25 LYS B CA 1
ATOM 1648 C C . LYS B 1 25 ? -19.656 16.391 36.875 1 45.91 25 LYS B C 1
ATOM 1650 O O . LYS B 1 25 ? -20.453 16.891 36.094 1 45.91 25 LYS B O 1
ATOM 1655 N N . ALA B 1 26 ? -18.859 17.344 37.312 1 37.06 26 ALA B N 1
ATOM 1656 C CA . ALA B 1 26 ? -18.25 18.219 36.312 1 37.06 26 ALA B CA 1
ATOM 1657 C C . ALA B 1 26 ? -18.094 17.531 34.969 1 37.06 26 ALA B C 1
ATOM 1659 O O . ALA B 1 26 ? -17.516 16.453 34.875 1 37.06 26 ALA B O 1
ATOM 1660 N N . THR B 1 27 ? -19.078 17.641 34.156 1 40.22 27 THR B N 1
ATOM 1661 C CA . THR B 1 27 ? -18.719 17.297 32.781 1 40.22 27 THR B CA 1
ATOM 1662 C C . THR B 1 27 ? -17.344 17.828 32.438 1 40.22 27 THR B C 1
ATOM 1664 O O . THR B 1 27 ? -17.125 19.047 32.406 1 40.22 27 THR B O 1
ATOM 1667 N N . ALA B 1 28 ? -16.281 17.297 33.031 1 40.59 28 ALA B N 1
ATOM 1668 C CA . ALA B 1 28 ? -14.977 17.641 32.5 1 40.59 28 ALA B CA 1
ATOM 1669 C C . ALA B 1 28 ? -15.094 18.156 31.062 1 40.59 28 ALA B C 1
ATOM 1671 O O . ALA B 1 28 ? -15.742 17.516 30.219 1 40.59 28 ALA B O 1
ATOM 1672 N N . ALA B 1 29 ? -15.172 19.312 30.812 1 41.94 29 ALA B N 1
ATOM 1673 C CA . ALA B 1 29 ? -14.984 19.812 29.438 1 41.94 29 ALA B CA 1
ATOM 1674 C C . ALA B 1 29 ? -14.094 18.875 28.641 1 41.94 29 ALA B C 1
ATOM 1676 O O . ALA B 1 29 ? -12.953 18.594 29.047 1 41.94 29 ALA B O 1
ATOM 1677 N N . THR B 1 30 ? -14.453 17.703 28.156 1 42.59 30 THR B N 1
ATOM 1678 C CA . THR B 1 30 ? -13.656 16.906 27.234 1 42.59 30 THR B CA 1
ATOM 1679 C C . THR B 1 30 ? -12.688 17.781 26.453 1 42.59 30 THR B C 1
ATOM 1681 O O . THR B 1 30 ? -13.102 18.625 25.672 1 42.59 30 THR B O 1
ATOM 1684 N N . HIS B 1 31 ? -11.695 18.453 27.062 1 47.59 31 HIS B N 1
ATOM 1685 C CA . HIS B 1 31 ? -10.633 19.094 26.297 1 47.59 31 HIS B CA 1
ATOM 1686 C C . HIS B 1 31 ? -10.602 18.578 24.859 1 47.59 31 HIS B C 1
ATOM 1688 O O . HIS B 1 31 ? -10.602 17.375 24.641 1 47.59 31 HIS B O 1
ATOM 1694 N N . PRO B 1 32 ? -11.102 19.312 23.906 1 60.72 32 PRO B N 1
ATOM 1695 C CA . PRO B 1 32 ? -11.125 18.844 22.531 1 60.72 32 PRO B CA 1
ATOM 1696 C C . PRO B 1 32 ? -9.875 18.047 22.141 1 60.72 32 PRO B C 1
ATOM 1698 O O . PRO B 1 32 ? -8.758 18.453 22.5 1 60.72 32 PRO B O 1
ATOM 1701 N N . ASP B 1 33 ? -9.828 16.766 22 1 87.06 33 ASP B N 1
ATOM 1702 C CA . ASP B 1 33 ? -8.773 15.906 21.469 1 87.06 33 ASP B CA 1
ATOM 1703 C C . ASP B 1 33 ? -8.07 16.562 20.281 1 87.06 33 ASP B C 1
ATOM 1705 O O . ASP B 1 33 ? -8.594 16.562 19.172 1 87.06 33 ASP B O 1
ATOM 1709 N N . ILE B 1 34 ? -7.031 17.453 20.625 1 95 34 ILE B N 1
ATOM 1710 C CA . ILE B 1 34 ? -6.344 18.266 19.625 1 95 34 ILE B CA 1
ATOM 1711 C C . ILE B 1 34 ? -5.977 17.406 18.422 1 95 34 ILE B C 1
ATOM 1713 O O . ILE B 1 34 ? -5.938 17.891 17.281 1 95 34 ILE B O 1
ATOM 1717 N N . VAL B 1 35 ? -5.727 16.188 18.641 1 97.56 35 VAL B N 1
ATOM 1718 C CA . VAL B 1 35 ? -5.398 15.273 17.547 1 97.56 35 VAL B CA 1
ATOM 1719 C C . VAL B 1 35 ? -6.602 15.117 16.625 1 97.56 35 VAL B C 1
ATOM 1721 O O . VAL B 1 35 ? -6.484 15.281 15.406 1 97.56 35 VAL B O 1
ATOM 1724 N N . ASP B 1 36 ? -7.73 14.859 17.219 1 95.19 36 ASP B N 1
ATOM 1725 C CA . ASP B 1 36 ? -8.953 14.695 16.438 1 95.19 36 ASP B CA 1
ATOM 1726 C C . ASP B 1 36 ? -9.273 15.961 15.648 1 95.19 36 ASP B C 1
ATOM 1728 O O . ASP B 1 36 ? -9.555 15.898 14.445 1 95.19 36 ASP B O 1
ATOM 1732 N N . GLU B 1 37 ? -9.242 17.047 16.312 1 95.31 37 GLU B N 1
ATOM 1733 C CA . GLU B 1 37 ? -9.555 18.328 15.672 1 95.31 37 GLU B CA 1
ATOM 1734 C C . GLU B 1 37 ? -8.562 18.641 14.555 1 95.31 37 GLU B C 1
ATOM 1736 O O . GLU B 1 37 ? -8.961 19.031 13.461 1 95.31 37 GLU B O 1
ATOM 1741 N N . THR B 1 38 ? -7.316 18.453 14.836 1 97.56 38 THR B N 1
ATOM 1742 C CA . THR B 1 38 ? -6.277 18.719 13.844 1 97.56 38 THR B CA 1
ATOM 1743 C C . THR B 1 38 ? -6.465 17.812 12.625 1 97.56 38 THR B C 1
ATOM 1745 O O . THR B 1 38 ? -6.488 18.297 11.492 1 97.56 38 THR B O 1
ATOM 1748 N N . CYS B 1 39 ? -6.621 16.562 12.82 1 96.81 39 CYS B N 1
ATOM 1749 C CA . CYS B 1 39 ? -6.738 15.609 11.719 1 96.81 39 CYS B CA 1
ATOM 1750 C C . CYS B 1 39 ? -8.016 15.859 10.922 1 96.81 39 CYS B C 1
ATOM 1752 O O . CYS B 1 39 ? -8.023 15.719 9.695 1 96.81 39 CYS B O 1
ATOM 1754 N N . ARG B 1 40 ? -9.047 16.203 11.562 1 94.5 40 ARG B N 1
ATOM 1755 C CA . ARG B 1 40 ? -10.281 16.531 10.859 1 94.5 40 ARG B CA 1
ATOM 1756 C C . ARG B 1 40 ? -10.078 17.75 9.945 1 94.5 40 ARG B C 1
ATOM 1758 O O . ARG B 1 40 ? -10.453 17.703 8.773 1 94.5 40 ARG B O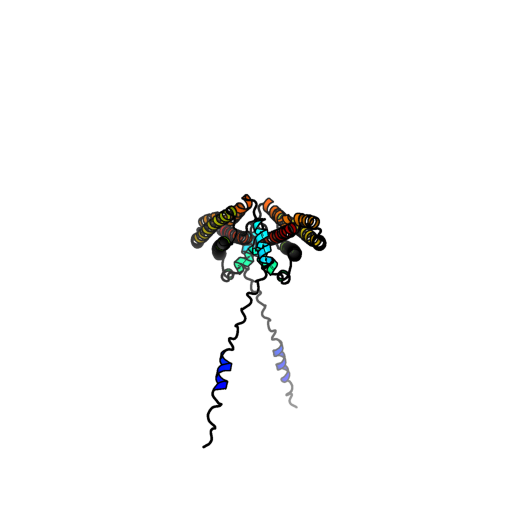 1
ATOM 1765 N N . ARG B 1 41 ? -9.477 18.781 10.469 1 95.5 41 ARG B N 1
ATOM 1766 C CA . ARG B 1 41 ? -9.289 20.016 9.719 1 95.5 41 ARG B CA 1
ATOM 1767 C C . ARG B 1 41 ? -8.375 19.812 8.516 1 95.5 41 ARG B C 1
ATOM 1769 O O . ARG B 1 41 ? -8.688 20.25 7.414 1 95.5 41 ARG B O 1
ATOM 1776 N N . ILE B 1 42 ? -7.316 19.094 8.781 1 97.19 42 ILE B N 1
ATOM 1777 C CA . ILE B 1 42 ? -6.383 18.969 7.668 1 97.19 42 ILE B CA 1
ATOM 1778 C C . ILE B 1 42 ? -6.93 17.984 6.637 1 97.19 42 ILE B C 1
ATOM 1780 O O . ILE B 1 42 ? -6.691 18.141 5.438 1 97.19 42 ILE B O 1
ATOM 1784 N N . ALA B 1 43 ? -7.637 17.016 7.043 1 94.5 43 ALA B N 1
ATOM 1785 C CA . ALA B 1 43 ? -8.273 16.109 6.094 1 94.5 43 ALA B CA 1
ATOM 1786 C C . ALA B 1 43 ? -9.359 16.828 5.293 1 94.5 43 ALA B C 1
ATOM 1788 O O . ALA B 1 43 ? -9.586 16.516 4.121 1 94.5 43 ALA B O 1
ATOM 1789 N N . ASP B 1 44 ? -9.977 17.797 5.895 1 92.88 44 ASP B N 1
ATOM 1790 C CA . ASP B 1 44 ? -10.977 18.609 5.195 1 92.88 44 ASP B CA 1
ATOM 1791 C C . ASP B 1 44 ? -10.32 19.5 4.141 1 92.88 44 ASP B C 1
ATOM 1793 O O . ASP B 1 44 ? -10.898 19.734 3.08 1 92.88 44 ASP B O 1
ATOM 1797 N N . ASP B 1 45 ? -9.148 19.922 4.441 1 94.19 45 ASP B N 1
ATOM 1798 C CA . ASP B 1 45 ? -8.453 20.875 3.578 1 94.19 45 ASP B CA 1
ATOM 1799 C C . ASP B 1 45 ? -7.711 20.156 2.455 1 94.19 45 ASP B C 1
ATOM 1801 O O . ASP B 1 45 ? -7.543 20.703 1.364 1 94.19 45 ASP B O 1
ATOM 1805 N N . ASP B 1 46 ? -7.188 19.016 2.746 1 94.31 46 ASP B N 1
ATOM 1806 C CA . ASP B 1 46 ? -6.375 18.25 1.805 1 94.31 46 ASP B CA 1
ATOM 1807 C C . ASP B 1 46 ? -6.934 16.844 1.617 1 94.31 46 ASP B C 1
ATOM 1809 O O . ASP B 1 46 ? -6.805 16 2.504 1 94.31 46 ASP B O 1
ATOM 1813 N N . PRO B 1 47 ? -7.426 16.547 0.475 1 92.19 47 PRO B N 1
ATOM 1814 C CA . PRO B 1 47 ? -8.062 15.234 0.254 1 92.19 47 PRO B CA 1
ATOM 1815 C C . PRO B 1 47 ? -7.066 14.078 0.29 1 92.19 47 PRO B C 1
ATOM 1817 O O . PRO B 1 47 ? -7.469 12.914 0.33 1 92.19 47 PRO B O 1
ATOM 1820 N N . ASN B 1 48 ? -5.797 14.391 0.306 1 94.25 48 ASN B N 1
ATOM 1821 C CA . ASN B 1 48 ? -4.793 13.336 0.366 1 94.25 48 ASN B CA 1
ATOM 1822 C C . ASN B 1 48 ? -4.531 12.891 1.802 1 94.25 48 ASN B C 1
ATOM 1824 O O . ASN B 1 48 ? -3.883 11.867 2.029 1 94.25 48 ASN B O 1
ATOM 1828 N N . VAL B 1 49 ? -5.023 13.617 2.689 1 96.12 49 VAL B N 1
ATOM 1829 C CA . VAL B 1 49 ? -4.844 13.234 4.086 1 96.12 49 VAL B CA 1
ATOM 1830 C C . VAL B 1 49 ? -5.941 12.266 4.5 1 96.12 49 VAL B C 1
ATOM 1832 O O . VAL B 1 49 ? -7.129 12.578 4.414 1 96.12 49 VAL B O 1
ATOM 1835 N N . ASN B 1 50 ? -5.508 11.133 4.91 1 93.75 50 ASN B N 1
ATOM 1836 C CA . ASN B 1 50 ? -6.434 10.156 5.473 1 93.75 50 ASN B CA 1
ATOM 1837 C C . ASN B 1 50 ? -6.668 10.391 6.961 1 93.75 50 ASN B C 1
ATOM 1839 O O . ASN B 1 50 ? -5.754 10.227 7.77 1 93.75 50 ASN B O 1
ATOM 1843 N N . TYR B 1 51 ? -7.898 10.734 7.297 1 94.06 51 TYR B N 1
ATOM 1844 C CA . TYR B 1 51 ? -8.25 11.094 8.664 1 94.06 51 TYR B CA 1
ATOM 1845 C C . TYR B 1 51 ? -7.914 9.961 9.633 1 94.06 51 TYR B C 1
ATOM 1847 O O . TYR B 1 51 ? -7.324 10.195 10.688 1 94.06 51 TYR B O 1
ATOM 1855 N N . THR B 1 52 ? -8.344 8.766 9.289 1 91.88 52 THR B N 1
ATOM 1856 C CA . THR B 1 52 ? -8.133 7.621 10.172 1 91.88 52 THR B CA 1
ATOM 1857 C C . THR B 1 52 ? -6.645 7.359 10.383 1 91.88 52 THR B C 1
ATOM 1859 O O . THR B 1 52 ? -6.203 7.109 11.5 1 91.88 52 THR B O 1
ATOM 1862 N N . PHE B 1 53 ? -5.922 7.445 9.281 1 96.06 53 PHE B N 1
ATOM 1863 C CA . PHE B 1 53 ? -4.48 7.262 9.391 1 96.06 53 PHE B CA 1
ATOM 1864 C C . PHE B 1 53 ? -3.865 8.344 10.273 1 96.06 53 PHE B C 1
ATOM 1866 O O . PHE B 1 53 ? -3.049 8.039 11.148 1 96.06 53 PHE B O 1
ATOM 1873 N N . CYS B 1 54 ? -4.297 9.578 10.023 1 97.31 54 CYS B N 1
ATOM 1874 C CA . CYS B 1 54 ? -3.797 10.734 10.766 1 97.31 54 CYS B CA 1
ATOM 1875 C C . CYS B 1 54 ? -4.012 10.547 12.266 1 97.31 54 CYS B C 1
ATOM 1877 O O . CYS B 1 54 ? -3.07 10.68 13.047 1 97.31 54 CYS B O 1
ATOM 1879 N N . THR B 1 55 ? -5.184 10.188 12.672 1 96.06 55 THR B N 1
ATOM 1880 C CA . THR B 1 55 ? -5.5 10.055 14.086 1 96.06 55 THR B CA 1
ATOM 1881 C C . THR B 1 55 ? -4.734 8.891 14.711 1 96.06 55 THR B C 1
ATOM 1883 O O . THR B 1 55 ? -4.207 9.008 15.82 1 96.06 55 THR B O 1
ATOM 1886 N N . GLN B 1 56 ? -4.637 7.852 13.961 1 96.31 56 GLN B N 1
ATOM 1887 C CA . GLN B 1 56 ? -3.971 6.668 14.484 1 96.31 56 GLN B CA 1
ATOM 1888 C C . GLN B 1 56 ? -2.482 6.922 14.703 1 96.31 56 GLN B C 1
ATOM 1890 O O . GLN B 1 56 ? -1.935 6.586 15.758 1 96.31 56 GLN B O 1
ATOM 1895 N N . VAL B 1 57 ? -1.866 7.504 13.727 1 98.38 57 VAL B N 1
ATOM 1896 C CA . VAL B 1 57 ? -0.414 7.625 13.805 1 98.38 57 VAL B CA 1
ATOM 1897 C C . VAL B 1 57 ? -0.037 8.656 14.859 1 98.38 57 VAL B C 1
ATOM 1899 O O . VAL B 1 57 ? 0.938 8.477 15.594 1 98.38 57 VAL B O 1
ATOM 1902 N N . LEU B 1 58 ? -0.782 9.773 14.992 1 98.5 58 LEU B N 1
ATOM 1903 C CA . LEU B 1 58 ? -0.463 10.781 16 1 98.5 58 LEU B CA 1
ATOM 1904 C C . LEU B 1 58 ? -0.762 10.258 17.406 1 98.5 58 LEU B C 1
ATOM 1906 O O . LEU B 1 58 ? 0.018 10.477 18.328 1 98.5 58 LEU B O 1
ATOM 1910 N N . ARG B 1 59 ? -1.796 9.461 17.516 1 97 59 ARG B N 1
ATOM 1911 C CA . ARG B 1 59 ? -2.168 8.93 18.828 1 97 59 ARG B CA 1
ATOM 1912 C C . ARG B 1 59 ? -1.219 7.812 19.25 1 97 59 ARG B C 1
ATOM 1914 O O . ARG B 1 59 ? -1.193 7.43 20.422 1 97 59 ARG B O 1
ATOM 1921 N N . SER B 1 60 ? -0.5 7.34 18.344 1 97.12 60 SER B N 1
ATOM 1922 C CA . SER B 1 60 ? 0.46 6.301 18.688 1 97.12 60 SER B CA 1
ATOM 1923 C C . SER B 1 60 ? 1.629 6.875 19.484 1 97.12 60 SER B C 1
ATOM 1925 O O . SER B 1 60 ? 2.406 6.125 20.078 1 97.12 60 SER B O 1
ATOM 1927 N N . VAL B 1 61 ? 1.757 8.148 19.438 1 97.81 61 VAL B N 1
ATOM 1928 C CA . VAL B 1 61 ? 2.791 8.836 20.203 1 97.81 61 VAL B CA 1
ATOM 1929 C C . VAL B 1 61 ? 2.18 9.461 21.453 1 97.81 61 VAL B C 1
ATOM 1931 O O . VAL B 1 61 ? 1.354 10.375 21.359 1 97.81 61 VAL B O 1
ATOM 1934 N N . SER B 1 62 ? 2.602 9.125 22.656 1 95.88 62 SER B N 1
ATOM 1935 C CA . SER B 1 62 ? 1.991 9.516 23.922 1 95.88 62 SER B CA 1
ATOM 1936 C C . SER B 1 62 ? 2.027 11.031 24.094 1 95.88 62 SER B C 1
ATOM 1938 O O . SER B 1 62 ? 1.092 11.609 24.656 1 95.88 62 SER B O 1
ATOM 1940 N N . LYS B 1 63 ? 3.002 11.617 23.641 1 95.81 63 LYS B N 1
ATOM 1941 C CA . LYS B 1 63 ? 3.191 13.055 23.828 1 95.81 63 LYS B CA 1
ATOM 1942 C C . LYS B 1 63 ? 2.143 13.852 23.062 1 95.81 63 LYS B C 1
ATOM 1944 O O . LYS B 1 63 ? 1.95 15.039 23.328 1 95.81 63 LYS B O 1
ATOM 1949 N N . SER B 1 64 ? 1.5 13.188 22.094 1 96.81 64 SER B N 1
ATOM 1950 C CA . SER B 1 64 ? 0.522 13.891 21.281 1 96.81 64 SER B CA 1
ATOM 1951 C C . SER B 1 64 ? -0.674 14.344 22.109 1 96.81 64 SER B C 1
ATOM 1953 O O . SER B 1 64 ? -1.341 15.32 21.766 1 96.81 64 SER B O 1
ATOM 1955 N N . LYS B 1 65 ? -0.985 13.719 23.156 1 92.12 65 LYS B N 1
ATOM 1956 C CA . LYS B 1 65 ? -2.146 13.992 24 1 92.12 65 LYS B CA 1
ATOM 1957 C C . LYS B 1 65 ? -2.055 15.383 24.609 1 92.12 65 LYS B C 1
ATOM 1959 O O . LYS B 1 65 ? -3.076 16.016 24.891 1 92.12 65 LYS B O 1
ATOM 1964 N N . ARG B 1 66 ? -0.888 15.891 24.828 1 92.94 66 ARG B N 1
ATOM 1965 C CA . ARG B 1 66 ? -0.699 17.188 25.469 1 92.94 66 ARG B CA 1
ATOM 1966 C C . ARG B 1 66 ? -0.047 18.188 24.531 1 92.94 66 ARG B C 1
ATOM 1968 O O . ARG B 1 66 ? 0.379 19.266 24.953 1 92.94 66 ARG B O 1
ATOM 1975 N N . ALA B 1 67 ? 0.05 17.766 23.281 1 96 67 ALA B N 1
ATOM 1976 C CA . ALA B 1 67 ? 0.744 18.625 22.328 1 96 67 ALA B CA 1
ATOM 1977 C C . ALA B 1 67 ? -0.181 19.719 21.797 1 96 67 ALA B C 1
ATOM 1979 O O . ALA B 1 67 ? -1.401 19.547 21.766 1 96 67 ALA B O 1
ATOM 1980 N N . ASP B 1 68 ? 0.375 20.859 21.594 1 96.69 68 ASP B N 1
ATOM 1981 C CA . ASP B 1 68 ? -0.315 21.859 20.766 1 96.69 68 ASP B CA 1
ATOM 1982 C C . ASP B 1 68 ? -0.03 21.625 19.281 1 96.69 68 ASP B C 1
ATOM 1984 O O . ASP B 1 68 ? 0.571 20.609 18.906 1 96.69 68 ASP B O 1
ATOM 1988 N N . LEU B 1 69 ? -0.478 22.531 18.391 1 97.88 69 LEU B N 1
ATOM 1989 C CA . LEU B 1 69 ? -0.337 22.344 16.953 1 97.88 69 LEU B CA 1
ATOM 1990 C C . LEU B 1 69 ? 1.134 22.266 16.562 1 97.88 69 LEU B C 1
ATOM 1992 O O . LEU B 1 69 ? 1.504 21.453 15.703 1 97.88 69 LEU B O 1
ATOM 1996 N N . ARG B 1 70 ? 1.959 23.094 17.125 1 98.31 70 ARG B N 1
ATOM 1997 C CA . ARG B 1 70 ? 3.393 23.047 16.859 1 98.31 70 ARG B CA 1
ATOM 1998 C C . ARG B 1 70 ? 3.99 21.703 17.281 1 98.31 70 ARG B C 1
ATOM 2000 O O . ARG B 1 70 ? 4.797 21.125 16.562 1 98.31 70 ARG B O 1
ATOM 2007 N N . GLY B 1 71 ? 3.625 21.266 18.453 1 98.31 71 GLY B N 1
ATOM 2008 C CA . GLY B 1 71 ? 4.059 19.953 18.906 1 98.31 71 GLY B CA 1
ATOM 2009 C C . GLY B 1 71 ? 3.648 18.828 17.984 1 98.31 71 GLY B C 1
ATOM 2010 O O . GLY B 1 71 ? 4.434 17.922 17.719 1 98.31 71 GLY B O 1
ATOM 2011 N N . LEU B 1 72 ? 2.43 18.875 17.453 1 98.75 72 LEU B N 1
ATOM 2012 C CA . LEU B 1 72 ? 1.951 17.859 16.531 1 98.75 72 LEU B CA 1
ATOM 2013 C C . LEU B 1 72 ? 2.74 17.891 15.227 1 98.75 72 LEU B C 1
ATOM 2015 O O . LEU B 1 72 ? 2.988 16.859 14.617 1 98.75 72 LEU B O 1
ATOM 2019 N N . ALA B 1 73 ? 3.127 19.094 14.766 1 98.81 73 ALA B N 1
ATOM 2020 C CA . ALA B 1 73 ? 3.975 19.219 13.578 1 98.81 73 ALA B CA 1
ATOM 2021 C C . ALA B 1 73 ? 5.301 18.484 13.781 1 98.81 73 ALA B C 1
ATOM 2023 O O . ALA B 1 73 ? 5.73 17.719 12.922 1 98.81 73 ALA B O 1
ATOM 2024 N N . ILE B 1 74 ? 5.867 18.672 14.938 1 98.88 74 ILE B N 1
ATOM 2025 C CA . ILE B 1 74 ? 7.156 18.062 15.242 1 98.88 74 ILE B CA 1
ATOM 2026 C C . ILE B 1 74 ? 6.996 16.547 15.352 1 98.88 74 ILE B C 1
ATOM 2028 O O . ILE B 1 74 ? 7.809 15.789 14.812 1 98.88 74 ILE B O 1
ATOM 2032 N N . ILE B 1 75 ? 5.973 16.094 16.016 1 98.81 75 ILE B N 1
ATOM 2033 C CA . ILE B 1 75 ? 5.707 14.664 16.156 1 98.81 75 ILE B CA 1
ATOM 2034 C C . ILE B 1 75 ? 5.543 14.039 14.773 1 98.81 75 ILE B C 1
ATOM 2036 O O . ILE B 1 75 ? 6.121 12.984 14.492 1 98.81 75 ILE B O 1
ATOM 2040 N N . SER B 1 76 ? 4.762 14.68 13.883 1 98.88 76 SER B N 1
ATOM 2041 C CA . SER B 1 76 ? 4.535 14.148 12.547 1 98.88 76 SER B CA 1
ATOM 2042 C C . SER B 1 76 ? 5.836 14.055 11.758 1 98.88 76 SER B C 1
ATOM 2044 O O . SER B 1 76 ? 6.062 13.078 11.031 1 98.88 76 SER B O 1
ATOM 2046 N N . LEU B 1 77 ? 6.73 15.016 11.953 1 98.94 77 LEU B N 1
ATOM 2047 C CA . LEU B 1 77 ? 8.016 15.016 11.258 1 98.94 77 LEU B CA 1
ATOM 2048 C C . LEU B 1 77 ? 8.914 13.898 11.773 1 98.94 77 LEU B C 1
ATOM 2050 O O . LEU B 1 77 ? 9.609 13.242 10.992 1 98.94 77 LEU B O 1
ATOM 2054 N N . LYS B 1 78 ? 8.898 13.727 13.008 1 98.88 78 LYS B N 1
ATOM 2055 C CA . LYS B 1 78 ? 9.703 12.656 13.586 1 98.88 78 LYS B CA 1
ATOM 2056 C C . LYS B 1 78 ? 9.195 11.289 13.133 1 98.88 78 LYS B C 1
ATOM 2058 O O . LYS B 1 78 ? 9.992 10.391 12.852 1 98.88 78 LYS B O 1
ATOM 2063 N N . LEU B 1 79 ? 7.898 11.133 13.086 1 98.94 79 LEU B N 1
ATOM 2064 C CA . LEU B 1 79 ? 7.32 9.898 12.578 1 98.94 79 LEU B CA 1
ATOM 2065 C C . LEU B 1 79 ? 7.668 9.695 11.109 1 98.94 79 LEU B C 1
ATOM 2067 O O . LEU B 1 79 ? 7.988 8.578 10.688 1 98.94 79 LEU B O 1
ATOM 2071 N N . ALA B 1 80 ? 7.617 10.773 10.281 1 98.94 80 ALA B N 1
ATOM 2072 C CA . ALA B 1 80 ? 7.973 10.688 8.867 1 98.94 80 ALA B CA 1
ATOM 2073 C C . ALA B 1 80 ? 9.438 10.305 8.688 1 98.94 80 ALA B C 1
ATOM 2075 O O . ALA B 1 80 ? 9.766 9.445 7.859 1 98.94 80 ALA B O 1
ATOM 2076 N N . LYS B 1 81 ? 10.289 10.938 9.461 1 98.94 81 LYS B N 1
ATOM 2077 C CA . LYS B 1 81 ? 11.711 10.609 9.406 1 98.94 81 LYS B CA 1
ATOM 2078 C C . LYS B 1 81 ? 11.945 9.148 9.758 1 98.94 81 LYS B C 1
ATOM 2080 O O . LYS B 1 81 ? 12.695 8.445 9.078 1 98.94 81 LYS B O 1
ATOM 2085 N N . ALA B 1 82 ? 11.352 8.695 10.844 1 98.88 82 ALA B N 1
ATOM 2086 C CA . ALA B 1 82 ? 11.5 7.309 11.266 1 98.88 82 ALA B CA 1
ATOM 2087 C C . ALA B 1 82 ? 11 6.348 10.188 1 98.88 82 ALA B C 1
ATOM 2089 O O . ALA B 1 82 ? 11.625 5.312 9.938 1 98.88 82 ALA B O 1
ATOM 2090 N N . ASN B 1 83 ? 9.898 6.691 9.633 1 98.81 83 ASN B N 1
ATOM 2091 C CA . ASN B 1 83 ? 9.352 5.84 8.578 1 98.81 83 ASN B CA 1
ATOM 2092 C C . ASN B 1 83 ? 10.266 5.809 7.352 1 98.81 83 ASN B C 1
ATOM 2094 O O . ASN B 1 83 ? 10.445 4.754 6.742 1 98.81 83 ASN B O 1
ATOM 2098 N N . ALA B 1 84 ? 10.781 6.949 6.93 1 98.94 84 ALA B N 1
ATOM 2099 C CA . ALA B 1 84 ? 11.734 6.984 5.82 1 98.94 84 ALA B CA 1
ATOM 2100 C C . ALA B 1 84 ? 12.953 6.121 6.121 1 98.94 84 ALA B C 1
ATOM 2102 O O . ALA B 1 84 ? 13.453 5.41 5.246 1 98.94 84 ALA B O 1
ATOM 2103 N N . THR B 1 85 ? 13.414 6.141 7.305 1 98.88 85 THR B N 1
ATOM 2104 C CA . THR B 1 85 ? 14.547 5.328 7.727 1 98.88 85 THR B CA 1
ATOM 2105 C C . THR B 1 85 ? 14.195 3.844 7.684 1 98.88 85 THR B C 1
ATOM 2107 O O . THR B 1 85 ? 15 3.021 7.242 1 98.88 85 THR B O 1
ATOM 2110 N N . HIS B 1 86 ? 13.039 3.543 8.188 1 98.75 86 HIS B N 1
ATOM 2111 C CA . HIS B 1 86 ? 12.57 2.166 8.117 1 98.75 86 HIS B CA 1
ATOM 2112 C C . HIS B 1 86 ? 12.461 1.694 6.668 1 98.75 86 HIS B C 1
ATOM 2114 O O . HIS B 1 86 ? 12.82 0.558 6.352 1 98.75 86 HIS B O 1
ATOM 2120 N N . ALA B 1 87 ? 11.945 2.578 5.812 1 98.81 87 ALA B N 1
ATOM 2121 C CA . ALA B 1 87 ? 11.844 2.25 4.391 1 98.81 87 ALA B CA 1
ATOM 2122 C C . ALA B 1 87 ? 13.219 1.95 3.795 1 98.81 87 ALA B C 1
ATOM 2124 O O . ALA B 1 87 ? 13.367 1.003 3.02 1 98.81 87 ALA B O 1
ATOM 2125 N N . LYS B 1 88 ? 14.164 2.729 4.129 1 98.75 88 LYS B N 1
ATOM 2126 C CA . LYS B 1 88 ? 15.539 2.488 3.688 1 98.75 88 LYS B CA 1
ATOM 2127 C C . LYS B 1 88 ? 16.031 1.113 4.133 1 98.75 88 LYS B C 1
ATOM 2129 O O . LYS B 1 88 ? 16.656 0.39 3.355 1 98.75 88 LYS B O 1
ATOM 2134 N N . SER B 1 89 ? 15.75 0.773 5.328 1 98.44 89 SER B N 1
ATOM 2135 C CA . SER B 1 89 ? 16.141 -0.525 5.859 1 98.44 89 SER B CA 1
ATOM 2136 C C . SER B 1 89 ? 15.445 -1.663 5.125 1 98.44 89 SER B C 1
ATOM 2138 O O . SER B 1 89 ? 16.031 -2.713 4.883 1 98.44 89 SER B O 1
ATOM 2140 N N . ARG B 1 90 ? 14.203 -1.464 4.828 1 97.88 90 ARG B N 1
ATOM 2141 C CA . ARG B 1 90 ? 13.461 -2.457 4.059 1 97.88 90 ARG B CA 1
ATOM 2142 C C . ARG B 1 90 ? 14.109 -2.682 2.693 1 97.88 90 ARG B C 1
ATOM 2144 O O . ARG B 1 90 ? 14.203 -3.818 2.227 1 97.88 90 ARG B O 1
ATOM 2151 N N . VAL B 1 91 ? 14.5 -1.61 2.049 1 98.38 91 VAL B N 1
ATOM 2152 C CA . VAL B 1 91 ? 15.18 -1.711 0.758 1 98.38 91 VAL B CA 1
ATOM 2153 C C . VAL B 1 91 ? 16.453 -2.531 0.906 1 98.38 91 VAL B C 1
ATOM 2155 O O . VAL B 1 91 ? 16.75 -3.383 0.065 1 98.38 91 VAL B O 1
ATOM 2158 N N . LYS B 1 92 ? 17.219 -2.227 1.938 1 97.5 92 LYS B N 1
ATOM 2159 C CA . LYS B 1 92 ? 18.453 -2.975 2.186 1 97.5 92 LYS B CA 1
ATOM 2160 C C . LYS B 1 92 ? 18.172 -4.473 2.291 1 97.5 92 LYS B C 1
ATOM 2162 O O . LYS B 1 92 ? 18.906 -5.289 1.742 1 97.5 92 LYS B O 1
ATOM 2167 N N . ALA B 1 93 ? 17.109 -4.812 2.961 1 95.88 93 ALA B N 1
ATOM 2168 C CA . ALA B 1 93 ? 16.734 -6.219 3.105 1 95.88 93 ALA B CA 1
ATOM 2169 C C . ALA B 1 93 ? 16.359 -6.824 1.759 1 95.88 93 ALA B C 1
ATOM 2171 O O . ALA B 1 93 ? 16.719 -7.961 1.455 1 95.88 93 ALA B O 1
ATOM 2172 N N . LEU B 1 94 ? 15.648 -6.055 0.957 1 95.56 94 LEU B N 1
ATOM 2173 C CA . LEU B 1 94 ? 15.203 -6.535 -0.344 1 95.56 94 LEU B CA 1
ATOM 2174 C C . LEU B 1 94 ? 16.391 -6.746 -1.283 1 95.56 94 LEU B C 1
ATOM 2176 O O . LEU B 1 94 ? 16.375 -7.668 -2.102 1 95.56 94 LEU B O 1
ATOM 2180 N N . LEU B 1 95 ? 17.359 -5.91 -1.163 1 95.88 95 LEU B N 1
ATOM 2181 C CA . LEU B 1 95 ? 18.531 -5.973 -2.023 1 95.88 95 LEU B CA 1
ATOM 2182 C C . LEU B 1 95 ? 19.359 -7.223 -1.729 1 95.88 95 LEU B C 1
ATOM 2184 O O . LEU B 1 95 ? 20.203 -7.617 -2.535 1 95.88 95 LEU B O 1
ATOM 2188 N N . LYS B 1 96 ? 19.109 -7.836 -0.602 1 92.31 96 LYS B N 1
ATOM 2189 C CA . LYS B 1 96 ? 19.828 -9.047 -0.231 1 92.31 96 LYS B CA 1
ATOM 2190 C C . LYS B 1 96 ? 19.125 -10.289 -0.749 1 92.31 96 LYS B C 1
ATOM 2192 O O . LYS B 1 96 ? 19.656 -11.398 -0.675 1 92.31 96 LYS B O 1
ATOM 2197 N N . GLU B 1 97 ? 17.875 -10.07 -1.169 1 82.31 97 GLU B N 1
ATOM 2198 C CA . GLU B 1 97 ? 17.125 -11.219 -1.663 1 82.31 97 GLU B CA 1
ATOM 2199 C C . GLU B 1 97 ? 17.766 -11.812 -2.91 1 82.31 97 GLU B C 1
ATOM 2201 O O . GLU B 1 97 ? 18.453 -11.109 -3.654 1 82.31 97 GLU B O 1
ATOM 2206 N N . LYS B 1 98 ? 17.469 -13.117 -3.062 1 72.88 98 LYS B N 1
ATOM 2207 C CA . LYS B 1 98 ? 18.016 -13.836 -4.211 1 72.88 98 LYS B CA 1
ATOM 2208 C C . LYS B 1 98 ? 17.203 -13.547 -5.473 1 72.88 98 LYS B C 1
ATOM 2210 O O . LYS B 1 98 ? 16.031 -13.188 -5.391 1 72.88 98 LYS B O 1
ATOM 2215 N N . LEU B 1 99 ? 17.797 -13.547 -6.691 1 74.5 99 LEU B N 1
ATOM 2216 C CA . LEU B 1 99 ? 17.188 -13.539 -8.016 1 74.5 99 LEU B CA 1
ATOM 2217 C C . LEU B 1 99 ? 16.641 -12.148 -8.352 1 74.5 99 LEU B C 1
ATOM 2219 O O . LEU B 1 99 ? 15.602 -12.023 -9.008 1 74.5 99 LEU B O 1
ATOM 2223 N N . LEU B 1 100 ? 17.281 -11.125 -7.91 1 84.69 100 LEU B N 1
ATOM 2224 C CA . LEU B 1 100 ? 16.891 -9.766 -8.258 1 84.69 100 LEU B CA 1
ATOM 2225 C C . LEU B 1 100 ? 17.406 -9.383 -9.641 1 84.69 100 LEU B C 1
ATOM 2227 O O . LEU B 1 100 ? 18.594 -9.492 -9.922 1 84.69 100 LEU B O 1
ATOM 2231 N N . SER B 1 101 ? 16.453 -9.055 -10.531 1 88.81 101 SER B N 1
ATOM 2232 C CA . SER B 1 101 ? 16.859 -8.539 -11.836 1 88.81 101 SER B CA 1
ATOM 2233 C C . SER B 1 101 ? 17.641 -7.234 -11.695 1 88.81 101 SER B C 1
ATOM 2235 O O . SER B 1 101 ? 17.484 -6.523 -10.703 1 88.81 101 SER B O 1
ATOM 2237 N N . THR B 1 102 ? 18.422 -6.938 -12.734 1 92.88 102 THR B N 1
ATOM 2238 C CA . THR B 1 102 ? 19.203 -5.699 -12.766 1 92.88 102 THR B CA 1
ATOM 2239 C C . THR B 1 102 ? 18.266 -4.488 -12.68 1 92.88 102 THR B C 1
ATOM 2241 O O . THR B 1 102 ? 18.578 -3.512 -11.992 1 92.88 102 THR B O 1
ATOM 2244 N N . TYR B 1 103 ? 17.188 -4.543 -13.383 1 95.19 103 TYR B N 1
ATOM 2245 C CA . TYR B 1 103 ? 16.25 -3.424 -13.383 1 95.19 103 TYR B CA 1
ATOM 2246 C C . TYR B 1 103 ? 15.633 -3.225 -12 1 95.19 103 TYR B C 1
ATOM 2248 O O . TYR B 1 103 ? 15.562 -2.1 -11.5 1 95.19 103 TYR B O 1
ATOM 2256 N N . ARG B 1 104 ? 15.195 -4.285 -11.414 1 94.38 104 ARG B N 1
ATOM 2257 C CA . ARG B 1 104 ? 14.609 -4.207 -10.078 1 94.38 104 ARG B CA 1
ATOM 2258 C C . ARG B 1 104 ? 15.617 -3.664 -9.07 1 94.38 104 ARG B C 1
ATOM 2260 O O . ARG B 1 104 ? 15.266 -2.861 -8.203 1 94.38 104 ARG B O 1
ATOM 2267 N N . LYS B 1 105 ? 16.859 -4.109 -9.188 1 95.75 105 LYS B N 1
ATOM 2268 C CA . LYS B 1 105 ? 17.922 -3.613 -8.312 1 95.75 105 LYS B CA 1
ATOM 2269 C C . LYS B 1 105 ? 18.094 -2.105 -8.461 1 95.75 105 LYS B C 1
ATOM 2271 O O . LYS B 1 105 ? 18.25 -1.392 -7.469 1 95.75 105 LYS B O 1
ATOM 2276 N N . SER B 1 106 ? 18.078 -1.685 -9.641 1 97.5 106 SER B N 1
ATOM 2277 C CA . SER B 1 106 ? 18.219 -0.257 -9.906 1 97.5 106 SER B CA 1
ATOM 2278 C C . SER B 1 106 ? 17.062 0.536 -9.297 1 97.5 106 SER B C 1
ATOM 2280 O O . SER B 1 106 ? 17.266 1.621 -8.75 1 97.5 106 SER B O 1
ATOM 2282 N N . CYS B 1 107 ? 15.812 -0.01 -9.391 1 98.06 107 CYS B N 1
ATOM 2283 C CA . CYS B 1 107 ? 14.648 0.629 -8.789 1 98.06 107 CYS B CA 1
ATOM 2284 C C . CYS B 1 107 ? 14.82 0.751 -7.277 1 98.06 107 CYS B C 1
ATOM 2286 O O . CYS B 1 107 ? 14.578 1.815 -6.707 1 98.06 107 CYS B O 1
ATOM 2288 N N . LEU B 1 108 ? 15.281 -0.314 -6.672 1 98.31 108 LEU B N 1
ATOM 2289 C CA . LEU B 1 108 ? 15.492 -0.337 -5.227 1 98.31 108 LEU B CA 1
ATOM 2290 C C . LEU B 1 108 ? 16.562 0.672 -4.812 1 98.31 108 LEU B C 1
ATOM 2292 O O . LEU B 1 108 ? 16.391 1.382 -3.818 1 98.31 108 LEU B O 1
ATOM 2296 N N . GLN B 1 109 ? 17.625 0.737 -5.551 1 98.38 109 GLN B N 1
ATOM 2297 C CA . GLN B 1 109 ? 18.688 1.69 -5.246 1 98.38 109 GLN B CA 1
ATOM 2298 C C . GLN B 1 109 ? 18.188 3.127 -5.359 1 98.38 109 GLN B C 1
ATOM 2300 O O . GLN B 1 109 ? 18.531 3.977 -4.535 1 98.38 109 GLN B O 1
ATOM 2305 N N . THR B 1 110 ? 17.391 3.371 -6.359 1 98.56 110 THR B N 1
ATOM 2306 C CA . THR B 1 110 ? 16.766 4.68 -6.508 1 98.56 110 THR B CA 1
ATOM 2307 C C . THR B 1 110 ? 15.906 5.012 -5.293 1 98.56 110 THR B C 1
ATOM 2309 O O . THR B 1 110 ? 16 6.105 -4.734 1 98.56 110 THR B O 1
ATOM 2312 N N . CYS B 1 111 ? 15.125 4.055 -4.84 1 98.88 111 CYS B N 1
ATOM 2313 C CA . CYS B 1 111 ? 14.266 4.258 -3.68 1 98.88 111 CYS B CA 1
ATOM 2314 C C . CYS B 1 111 ? 15.086 4.527 -2.426 1 98.88 111 CYS B C 1
ATOM 2316 O O . CYS B 1 111 ? 14.734 5.391 -1.622 1 98.88 111 CYS B O 1
ATOM 2318 N N . ARG B 1 112 ? 16.141 3.803 -2.297 1 98.88 112 ARG B N 1
ATOM 2319 C CA . ARG B 1 112 ? 17.016 3.973 -1.135 1 98.88 112 ARG B CA 1
ATOM 2320 C C . ARG B 1 112 ? 17.516 5.41 -1.031 1 98.88 112 ARG B C 1
ATOM 2322 O O . ARG B 1 112 ? 17.516 5.996 0.053 1 98.88 112 ARG B O 1
ATOM 2329 N N . GLU B 1 113 ? 17.938 5.934 -2.088 1 98.81 113 GLU B N 1
ATOM 2330 C CA . GLU B 1 113 ? 18.453 7.301 -2.113 1 98.81 113 GLU B CA 1
ATOM 2331 C C . GLU B 1 113 ? 17.344 8.312 -1.817 1 98.81 113 GLU B C 1
ATOM 2333 O O . GLU B 1 113 ? 17.562 9.258 -1.06 1 98.81 113 GLU B O 1
ATOM 2338 N N . LEU B 1 114 ? 16.203 8.086 -2.422 1 98.94 114 LEU B N 1
ATOM 2339 C CA . LEU B 1 114 ? 15.07 8.969 -2.191 1 98.94 114 LEU B CA 1
ATOM 2340 C C . LEU B 1 114 ? 14.688 8.984 -0.715 1 98.94 114 LEU B C 1
ATOM 2342 O O . LEU B 1 114 ? 14.438 10.055 -0.147 1 98.94 114 LEU B O 1
ATOM 2346 N N . TYR B 1 115 ? 14.711 7.824 -0.084 1 98.94 115 TYR B N 1
ATOM 2347 C CA . TYR B 1 115 ? 14.352 7.723 1.328 1 98.94 115 TYR B CA 1
ATOM 2348 C C . TYR B 1 115 ? 15.406 8.398 2.201 1 98.94 115 TYR B C 1
ATOM 2350 O O . TYR B 1 115 ? 15.07 9.047 3.197 1 98.94 115 TYR B O 1
ATOM 2358 N N . SER B 1 116 ? 16.609 8.203 1.849 1 98.88 116 SER B N 1
ATOM 2359 C CA . SER B 1 116 ? 17.688 8.859 2.578 1 98.88 116 SER B CA 1
ATOM 2360 C C . SER B 1 116 ? 17.531 10.375 2.553 1 98.88 116 SER B C 1
ATOM 2362 O O . SER B 1 116 ? 17.625 11.031 3.594 1 98.88 116 SER B O 1
ATOM 2364 N N . ASP B 1 117 ? 17.297 10.898 1.386 1 98.88 117 ASP B N 1
ATOM 2365 C CA . ASP B 1 117 ? 17.109 12.344 1.229 1 98.88 117 ASP B CA 1
ATOM 2366 C C . ASP B 1 117 ? 15.875 12.82 1.993 1 98.88 117 ASP B C 1
ATOM 2368 O O . ASP B 1 117 ? 15.898 13.883 2.621 1 98.88 117 ASP B O 1
ATOM 2372 N N . ALA B 1 118 ? 14.828 12.039 1.896 1 98.94 118 ALA B N 1
ATOM 2373 C CA . ALA B 1 118 ? 13.602 12.398 2.602 1 98.94 118 ALA B CA 1
ATOM 2374 C C . ALA B 1 118 ? 13.828 12.445 4.109 1 98.94 118 ALA B C 1
ATOM 2376 O O . ALA B 1 118 ? 13.391 13.383 4.781 1 98.94 118 ALA B O 1
ATOM 2377 N N . ALA B 1 119 ? 14.523 11.453 4.652 1 98.94 119 ALA B N 1
ATOM 2378 C CA . ALA B 1 119 ? 14.82 11.43 6.082 1 98.94 119 ALA B CA 1
ATOM 2379 C C . ALA B 1 119 ? 15.578 12.68 6.508 1 98.94 119 ALA B C 1
ATOM 2381 O O . ALA B 1 119 ? 15.266 13.289 7.527 1 98.94 119 ALA B O 1
ATOM 2382 N N . SER B 1 120 ? 16.547 13.062 5.707 1 98.88 120 SER B N 1
ATOM 2383 C CA . SER B 1 120 ? 17.328 14.258 5.992 1 98.88 120 SER B CA 1
ATOM 2384 C C . SER B 1 120 ? 16.469 15.508 5.953 1 98.88 120 SER B C 1
ATOM 2386 O O . SER B 1 120 ? 16.594 16.391 6.816 1 98.88 120 SER B O 1
ATOM 2388 N N . SER B 1 121 ? 15.617 15.586 4.957 1 98.94 121 SER B N 1
ATOM 2389 C CA . SER B 1 121 ? 14.734 16.75 4.82 1 98.94 121 SER B CA 1
ATOM 2390 C C . SER B 1 121 ? 13.789 16.859 6.012 1 98.94 121 SER B C 1
ATOM 2392 O O . SER B 1 121 ? 13.586 17.953 6.539 1 98.94 121 SER B O 1
ATOM 2394 N N . PHE B 1 122 ? 13.227 15.758 6.473 1 98.94 122 PHE B N 1
ATOM 2395 C CA . PHE B 1 122 ? 12.344 15.766 7.637 1 98.94 122 PHE B CA 1
ATOM 2396 C C . PHE B 1 122 ? 13.117 16.172 8.891 1 98.94 122 PHE B C 1
ATOM 2398 O O . PHE B 1 122 ? 12.625 16.938 9.711 1 98.94 122 PHE B O 1
ATOM 2405 N N . ARG B 1 123 ? 14.281 15.633 9.008 1 98.88 123 ARG B N 1
ATOM 2406 C CA . ARG B 1 123 ? 15.133 16.016 10.133 1 98.88 123 ARG B CA 1
ATOM 2407 C C . ARG B 1 123 ? 15.406 17.516 10.133 1 98.88 123 ARG B C 1
ATOM 2409 O O . ARG B 1 123 ? 15.266 18.172 11.164 1 98.88 123 ARG B O 1
ATOM 2416 N N . ASN B 1 124 ? 15.711 18.062 8.992 1 98.81 124 ASN B N 1
ATOM 2417 C CA . ASN B 1 124 ? 16.109 19.453 8.859 1 98.81 124 ASN B CA 1
ATOM 2418 C C . ASN B 1 124 ? 14.906 20.391 9.023 1 98.81 124 ASN B C 1
ATOM 2420 O O . ASN B 1 124 ? 15.078 21.594 9.219 1 98.81 124 ASN B O 1
ATOM 2424 N N . SER B 1 125 ? 13.734 19.906 8.922 1 98.88 125 SER B N 1
ATOM 2425 C CA . SER B 1 125 ? 12.531 20.734 9.031 1 98.88 125 SER B CA 1
ATOM 2426 C C . SER B 1 125 ? 12.172 21 10.492 1 98.88 125 SER B C 1
ATOM 2428 O O . SER B 1 125 ? 11.383 21.891 10.789 1 98.88 125 SER B O 1
ATOM 2430 N N . VAL B 1 126 ? 12.781 20.266 11.398 1 98.88 126 VAL B N 1
ATOM 2431 C CA . VAL B 1 126 ? 12.375 20.312 12.797 1 98.88 126 VAL B CA 1
ATOM 2432 C C . VAL B 1 126 ? 12.828 21.641 13.422 1 98.88 126 VAL B C 1
ATOM 2434 O O . VAL B 1 126 ? 12.039 22.328 14.07 1 98.88 126 VAL B O 1
ATOM 2437 N N . LYS B 1 127 ? 14.078 22.047 13.273 1 98.69 127 LYS B N 1
ATOM 2438 C CA . LYS B 1 127 ? 14.609 23.266 13.883 1 98.69 127 LYS B CA 1
ATOM 2439 C C . LYS B 1 127 ? 13.828 24.5 13.414 1 98.69 127 LYS B C 1
ATOM 2441 O O . LYS B 1 127 ? 13.461 25.344 14.227 1 98.69 127 LYS B O 1
ATOM 2446 N N . PRO B 1 128 ? 13.586 24.609 12.062 1 98.75 128 PRO B N 1
ATOM 2447 C CA . PRO B 1 128 ? 12.766 25.734 11.609 1 98.75 128 PRO B CA 1
ATOM 2448 C C . PRO B 1 128 ? 11.406 25.781 12.305 1 98.75 128 PRO B C 1
ATOM 2450 O O . PRO B 1 128 ? 10.93 26.875 12.656 1 98.75 128 PRO B O 1
ATOM 2453 N N . ILE B 1 129 ? 10.75 24.719 12.578 1 98.75 129 ILE B N 1
ATOM 2454 C CA . ILE B 1 129 ? 9.461 24.703 13.258 1 98.75 129 ILE B CA 1
ATOM 2455 C C . ILE B 1 129 ? 9.633 25.203 14.688 1 98.75 129 ILE B C 1
ATOM 2457 O O . ILE B 1 129 ? 8.859 26.047 15.148 1 98.75 129 ILE B O 1
ATOM 2461 N N . LYS B 1 130 ? 10.625 24.719 15.344 1 98.31 130 LYS B N 1
ATOM 2462 C CA . LYS B 1 130 ? 1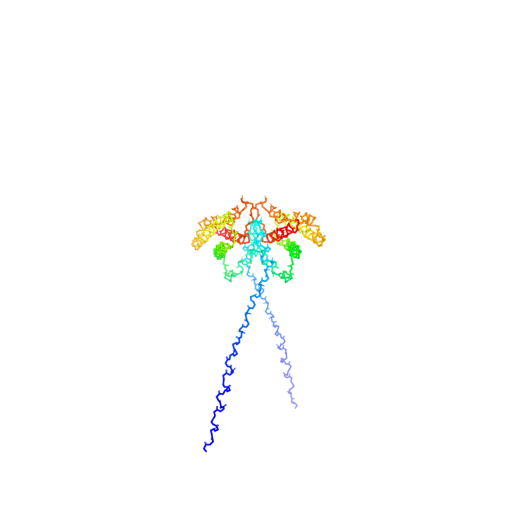0.875 25.109 16.734 1 98.31 130 LYS B CA 1
ATOM 2463 C C . LYS B 1 130 ? 11.156 26.609 16.828 1 98.31 130 LYS B C 1
ATOM 2465 O O . LYS B 1 130 ? 10.82 27.234 17.844 1 98.31 130 LYS B O 1
ATOM 2470 N N . SER B 1 131 ? 11.648 27.172 15.781 1 98.06 131 SER B N 1
ATOM 2471 C CA . SER B 1 131 ? 12.039 28.578 15.797 1 98.06 131 SER B CA 1
ATOM 2472 C C . SER B 1 131 ? 10.953 29.453 15.18 1 98.06 131 SER B C 1
ATOM 2474 O O . SER B 1 131 ? 11.156 30.656 14.992 1 98.06 131 SER B O 1
ATOM 2476 N N . GLY B 1 132 ? 9.922 28.906 14.75 1 98.06 132 GLY B N 1
ATOM 2477 C CA . GLY B 1 132 ? 8.812 29.672 14.203 1 98.06 132 GLY B CA 1
ATOM 2478 C C . GLY B 1 132 ? 9 30.031 12.742 1 98.06 132 GLY B C 1
ATOM 2479 O O . GLY B 1 132 ? 8.25 30.844 12.195 1 98.06 132 GLY B O 1
ATOM 2480 N N . ARG B 1 133 ? 9.977 29.516 12.109 1 98.38 133 ARG B N 1
ATOM 2481 C CA . ARG B 1 133 ? 10.227 29.734 10.695 1 98.38 133 ARG B CA 1
ATOM 2482 C C . ARG B 1 133 ? 9.5 28.703 9.836 1 98.38 133 ARG B C 1
ATOM 2484 O O . ARG B 1 133 ? 10.141 27.906 9.148 1 98.38 133 ARG B O 1
ATOM 2491 N N . TYR B 1 134 ? 8.258 28.75 9.719 1 98.62 134 TYR B N 1
ATOM 2492 C CA . TYR B 1 134 ? 7.402 27.719 9.141 1 98.62 134 TYR B CA 1
ATOM 2493 C C . TYR B 1 134 ? 7.57 27.656 7.629 1 98.62 134 TYR B C 1
ATOM 2495 O O . TYR B 1 134 ? 7.5 26.578 7.035 1 98.62 134 TYR B O 1
ATOM 2503 N N . ALA B 1 135 ? 7.777 28.781 6.992 1 98.38 135 ALA B N 1
ATOM 2504 C CA . ALA B 1 135 ? 8 28.797 5.547 1 98.38 135 ALA B CA 1
ATOM 2505 C C . ALA B 1 135 ? 9.227 27.969 5.176 1 98.38 135 ALA B C 1
ATOM 2507 O O . ALA B 1 135 ? 9.211 27.234 4.195 1 98.38 135 ALA B O 1
ATOM 2508 N N . ASP B 1 136 ? 10.266 28.141 5.98 1 98.38 136 ASP B N 1
ATOM 2509 C CA . ASP B 1 136 ? 11.477 27.344 5.766 1 98.38 136 ASP B CA 1
ATOM 2510 C C . ASP B 1 136 ? 11.211 25.859 5.973 1 98.38 136 ASP B C 1
ATOM 2512 O O . ASP B 1 136 ? 11.688 25.031 5.195 1 98.38 136 ASP B O 1
ATOM 2516 N N . ALA B 1 137 ? 10.516 25.547 7 1 98.81 137 ALA B N 1
ATOM 2517 C CA . ALA B 1 137 ? 10.172 24.156 7.277 1 98.81 137 ALA B CA 1
ATOM 2518 C C . ALA B 1 137 ? 9.398 23.547 6.113 1 98.81 137 ALA B C 1
ATOM 2520 O O . ALA B 1 137 ? 9.664 22.406 5.719 1 98.81 137 ALA B O 1
ATOM 2521 N N . LYS B 1 138 ? 8.477 24.297 5.535 1 98.81 138 LYS B N 1
ATOM 2522 C CA . LYS B 1 138 ? 7.645 23.781 4.441 1 98.81 138 LYS B CA 1
ATOM 2523 C C . LYS B 1 138 ? 8.492 23.469 3.217 1 98.81 138 LYS B C 1
ATOM 2525 O O . LYS B 1 138 ? 8.188 22.531 2.477 1 98.81 138 LYS B O 1
ATOM 2530 N N . VAL B 1 139 ? 9.555 24.219 3 1 98.69 139 VAL B N 1
ATOM 2531 C CA . VAL B 1 139 ? 10.438 23.953 1.87 1 98.69 139 VAL B CA 1
ATOM 2532 C C . VAL B 1 139 ? 11.086 22.578 2.029 1 98.69 139 VAL B C 1
ATOM 2534 O O . VAL B 1 139 ? 11.094 21.781 1.09 1 98.69 139 VAL B O 1
ATOM 2537 N N . TYR B 1 140 ? 11.555 22.281 3.238 1 98.75 140 TYR B N 1
ATOM 2538 C CA . TYR B 1 140 ? 12.148 20.969 3.5 1 98.75 140 TYR B CA 1
ATOM 2539 C C . TYR B 1 140 ? 11.125 19.859 3.334 1 98.75 140 TYR B C 1
ATOM 2541 O O . TYR B 1 140 ? 11.383 18.859 2.662 1 98.75 140 TYR B O 1
ATOM 2549 N N . ILE B 1 141 ? 9.938 20.031 3.926 1 98.94 141 ILE B N 1
ATOM 2550 C CA . ILE B 1 141 ? 8.914 18.984 3.898 1 98.94 141 ILE B CA 1
ATOM 2551 C C . ILE B 1 141 ? 8.453 18.75 2.463 1 98.94 141 ILE B C 1
ATOM 2553 O O . ILE B 1 141 ? 8.375 17.609 2.006 1 98.94 141 ILE B O 1
ATOM 2557 N N . SER B 1 142 ? 8.211 19.812 1.693 1 98.5 142 SER B N 1
ATOM 2558 C CA . SER B 1 142 ? 7.699 19.719 0.331 1 98.5 142 SER B CA 1
ATOM 2559 C C . SER B 1 142 ? 8.695 19.016 -0.587 1 98.5 142 SER B C 1
ATOM 2561 O O . SER B 1 142 ? 8.305 18.359 -1.552 1 98.5 142 SER B O 1
ATOM 2563 N N . SER B 1 143 ? 9.969 19.203 -0.272 1 98.25 143 SER B N 1
ATOM 2564 C CA . SER B 1 143 ? 10.984 18.562 -1.099 1 98.25 143 SER B CA 1
ATOM 2565 C C . SER B 1 143 ? 10.984 17.047 -0.898 1 98.25 143 SER B C 1
ATOM 2567 O O . SER B 1 143 ? 11.539 16.312 -1.717 1 98.25 143 SER B O 1
ATOM 2569 N N . ALA B 1 144 ? 10.352 16.562 0.168 1 98.75 144 ALA B N 1
ATOM 2570 C CA . ALA B 1 144 ? 10.438 15.148 0.535 1 98.75 144 ALA B CA 1
ATOM 2571 C C . ALA B 1 144 ? 9.109 14.445 0.292 1 98.75 144 ALA B C 1
ATOM 2573 O O . ALA B 1 144 ? 9.047 13.211 0.24 1 98.75 144 ALA B O 1
ATOM 2574 N N . VAL B 1 145 ? 8.047 15.18 0.127 1 98.5 145 VAL B N 1
ATOM 2575 C CA . VAL B 1 145 ? 6.695 14.633 0.11 1 98.5 145 VAL B CA 1
ATOM 2576 C C . VAL B 1 145 ? 6.531 13.688 -1.083 1 98.5 145 VAL B C 1
ATOM 2578 O O . VAL B 1 145 ? 5.781 12.719 -1.016 1 98.5 145 VAL B O 1
ATOM 2581 N N . ASP B 1 146 ? 7.32 13.859 -2.189 1 97.25 146 ASP B N 1
ATOM 2582 C CA . ASP B 1 146 ? 7.109 13.102 -3.418 1 97.25 146 ASP B CA 1
ATOM 2583 C C . ASP B 1 146 ? 8.031 11.883 -3.477 1 97.25 146 ASP B C 1
ATOM 2585 O O . ASP B 1 146 ? 7.926 11.062 -4.391 1 97.25 146 ASP B O 1
ATOM 2589 N N . ALA B 1 147 ? 8.883 11.719 -2.498 1 98.75 147 ALA B N 1
ATOM 2590 C CA . ALA B 1 147 ? 9.852 10.625 -2.518 1 98.75 147 ALA B CA 1
ATOM 2591 C C . ALA B 1 147 ? 9.156 9.273 -2.688 1 98.75 147 ALA B C 1
ATOM 2593 O O . ALA B 1 147 ? 9.539 8.477 -3.539 1 98.75 147 ALA B O 1
ATOM 2594 N N . PRO B 1 148 ? 8.078 8.953 -1.933 1 98.75 148 PRO B N 1
ATOM 2595 C CA . PRO B 1 148 ? 7.402 7.668 -2.131 1 98.75 148 PRO B CA 1
ATOM 2596 C C . PRO B 1 148 ? 6.828 7.512 -3.537 1 98.75 148 PRO B C 1
ATOM 2598 O O . PRO B 1 148 ? 6.891 6.426 -4.117 1 98.75 148 PRO B O 1
ATOM 2601 N N . GLY B 1 149 ? 6.242 8.578 -4.09 1 98 149 GLY B N 1
ATOM 2602 C CA . GLY B 1 149 ? 5.703 8.531 -5.441 1 98 149 GLY B CA 1
ATOM 2603 C C . GLY B 1 149 ? 6.766 8.312 -6.5 1 98 149 GLY B C 1
ATOM 2604 O O . GLY B 1 149 ? 6.551 7.559 -7.453 1 98 149 GLY B O 1
ATOM 2605 N N . GLU B 1 150 ? 7.883 8.984 -6.352 1 98.62 150 GLU B N 1
ATOM 2606 C CA . GLU B 1 150 ? 8.992 8.797 -7.277 1 98.62 150 GLU B CA 1
ATOM 2607 C C . GLU B 1 150 ? 9.531 7.371 -7.223 1 98.62 150 GLU B C 1
ATOM 2609 O O . GLU B 1 150 ? 9.883 6.793 -8.25 1 98.62 150 GLU B O 1
ATOM 2614 N N . CYS B 1 151 ? 9.602 6.844 -6.031 1 98.81 151 CYS B N 1
ATOM 2615 C CA . CYS B 1 151 ? 9.992 5.445 -5.887 1 98.81 151 CYS B CA 1
ATOM 2616 C C . CYS B 1 151 ? 9.039 4.531 -6.645 1 98.81 151 CYS B C 1
ATOM 2618 O O . CYS B 1 151 ? 9.477 3.701 -7.445 1 98.81 151 CYS B O 1
ATOM 2620 N N . GLU B 1 152 ? 7.789 4.703 -6.453 1 98.06 152 GLU B N 1
ATOM 2621 C CA . GLU B 1 152 ? 6.789 3.891 -7.141 1 98.06 152 GLU B CA 1
ATOM 2622 C C . GLU B 1 152 ? 6.93 4.012 -8.656 1 98.06 152 GLU B C 1
ATOM 2624 O O . GLU B 1 152 ? 6.824 3.016 -9.375 1 98.06 152 GLU B O 1
ATOM 2629 N N . ASP B 1 153 ? 7.172 5.238 -9.102 1 97.12 153 ASP B N 1
ATOM 2630 C CA . ASP B 1 153 ? 7.285 5.508 -10.539 1 97.12 153 ASP B CA 1
ATOM 2631 C C . ASP B 1 153 ? 8.438 4.723 -11.156 1 97.12 153 ASP B C 1
ATOM 2633 O O . ASP B 1 153 ? 8.344 4.27 -12.297 1 97.12 153 ASP B O 1
ATOM 2637 N N . SER B 1 154 ? 9.477 4.586 -10.445 1 98.06 154 SER B N 1
ATOM 2638 C CA . SER B 1 154 ? 10.633 3.875 -10.984 1 98.06 154 SER B CA 1
ATOM 2639 C C . SER B 1 154 ? 10.289 2.43 -11.32 1 98.06 154 SER B C 1
ATOM 2641 O O . SER B 1 154 ? 10.781 1.879 -12.305 1 98.06 154 SER B O 1
ATOM 2643 N N . PHE B 1 155 ? 9.445 1.773 -10.547 1 97.69 155 PHE B N 1
ATOM 2644 C CA . PHE B 1 155 ? 8.992 0.418 -10.836 1 97.69 155 PHE B CA 1
ATOM 2645 C C . PHE B 1 155 ? 7.961 0.42 -11.961 1 97.69 155 PHE B C 1
ATOM 2647 O O . PHE B 1 155 ? 8.008 -0.428 -12.852 1 97.69 155 PHE B O 1
ATOM 2654 N N . GLN B 1 156 ? 7.07 1.386 -11.883 1 95.44 156 GLN B N 1
ATOM 2655 C CA . GLN B 1 156 ? 5.977 1.459 -12.844 1 95.44 156 GLN B CA 1
ATOM 2656 C C . GLN B 1 156 ? 6.5 1.657 -14.266 1 95.44 156 GLN B C 1
ATOM 2658 O O . GLN B 1 156 ? 5.922 1.145 -15.227 1 95.44 156 GLN B O 1
ATOM 2663 N N . GLU B 1 157 ? 7.562 2.408 -14.398 1 96.19 157 GLU B N 1
ATOM 2664 C CA . GLU B 1 157 ? 8.164 2.672 -15.703 1 96.19 157 GLU B CA 1
ATOM 2665 C C . GLU B 1 157 ? 8.625 1.378 -16.375 1 96.19 157 GLU B C 1
ATOM 2667 O O . GLU B 1 157 ? 8.664 1.287 -17.594 1 96.19 157 GLU B O 1
ATOM 2672 N N . GLY B 1 158 ? 8.977 0.381 -15.641 1 94.88 158 GLY B N 1
ATOM 2673 C CA . GLY B 1 158 ? 9.359 -0.922 -16.156 1 94.88 158 GLY B CA 1
ATOM 2674 C C . GLY B 1 158 ? 8.219 -1.922 -16.156 1 94.88 158 GLY B C 1
ATOM 2675 O O . GLY B 1 158 ? 8.43 -3.119 -16.359 1 94.88 158 GLY B O 1
ATOM 2676 N N . ASP B 1 159 ? 7.02 -1.459 -15.805 1 93.06 159 ASP B N 1
ATOM 2677 C CA . ASP B 1 159 ? 5.801 -2.264 -15.781 1 93.06 159 ASP B CA 1
ATOM 2678 C C . ASP B 1 159 ? 5.895 -3.373 -14.742 1 93.06 159 ASP B C 1
ATOM 2680 O O . ASP B 1 159 ? 5.496 -4.512 -15 1 93.06 159 ASP B O 1
ATOM 2684 N N . ILE B 1 160 ? 6.523 -3.094 -13.633 1 93.56 160 ILE B N 1
ATOM 2685 C CA . ILE B 1 160 ? 6.586 -4.059 -12.539 1 93.56 160 ILE B CA 1
ATOM 2686 C C . ILE B 1 160 ? 6.043 -3.424 -11.266 1 93.56 160 ILE B C 1
ATOM 2688 O O . ILE B 1 160 ? 6.133 -2.207 -11.078 1 93.56 160 ILE B O 1
ATOM 2692 N N . THR B 1 161 ? 5.508 -4.25 -10.461 1 93.56 161 THR B N 1
ATOM 2693 C CA . THR B 1 161 ? 4.934 -3.793 -9.195 1 93.56 161 THR B CA 1
ATOM 2694 C C . THR B 1 161 ? 6.027 -3.549 -8.164 1 93.56 161 THR B C 1
ATOM 2696 O O . THR B 1 161 ? 6.938 -4.367 -8.008 1 93.56 161 THR B O 1
ATOM 2699 N N . SER B 1 162 ? 5.871 -2.418 -7.438 1 97.06 162 SER B N 1
ATOM 2700 C CA . SER B 1 162 ? 6.812 -2.086 -6.375 1 97.06 162 SER B CA 1
ATOM 2701 C C . SER B 1 162 ? 6.574 -2.947 -5.137 1 97.06 162 SER B C 1
ATOM 2703 O O . SER B 1 162 ? 5.445 -3.051 -4.656 1 97.06 162 SER B O 1
ATOM 2705 N N . PRO B 1 163 ? 7.629 -3.568 -4.617 1 96.19 163 PRO B N 1
ATOM 2706 C CA . PRO B 1 163 ? 7.492 -4.281 -3.344 1 96.19 163 PRO B CA 1
ATOM 2707 C C . PRO B 1 163 ? 7.406 -3.336 -2.148 1 96.19 163 PRO B C 1
ATOM 2709 O O . PRO B 1 163 ? 7.316 -3.791 -1.004 1 96.19 163 PRO B O 1
ATOM 2712 N N . LEU B 1 164 ? 7.457 -1.983 -2.418 1 98.31 164 LEU B N 1
ATOM 2713 C CA . LEU B 1 164 ? 7.535 -0.98 -1.361 1 98.31 164 LEU B CA 1
ATOM 2714 C C . LEU B 1 164 ? 6.242 -0.178 -1.274 1 98.31 164 LEU B C 1
ATOM 2716 O O . LEU B 1 164 ? 6.191 0.861 -0.612 1 98.31 164 LEU B O 1
ATOM 2720 N N . THR B 1 165 ? 5.207 -0.672 -1.922 1 98.06 165 THR B N 1
ATOM 2721 C CA . THR B 1 165 ? 3.957 0.068 -2.057 1 98.06 165 THR B CA 1
ATOM 2722 C C . THR B 1 165 ? 3.375 0.399 -0.687 1 98.06 165 THR B C 1
ATOM 2724 O O . THR B 1 165 ? 2.961 1.533 -0.44 1 98.06 165 THR B O 1
ATOM 2727 N N . LYS B 1 166 ? 3.396 -0.499 0.248 1 97.06 166 LYS B N 1
ATOM 2728 C CA . LYS B 1 166 ? 2.803 -0.282 1.563 1 97.06 166 LYS B CA 1
ATOM 2729 C C . LYS B 1 166 ? 3.611 0.728 2.373 1 97.06 166 LYS B C 1
ATOM 2731 O O . LYS B 1 166 ? 3.047 1.635 2.986 1 97.06 166 LYS B O 1
ATOM 2736 N N . VAL B 1 167 ? 4.91 0.574 2.35 1 98.06 167 VAL B N 1
ATOM 2737 C CA . VAL B 1 167 ? 5.762 1.5 3.09 1 98.06 167 VAL B CA 1
ATOM 2738 C C . VAL B 1 167 ? 5.68 2.891 2.463 1 98.06 167 VAL B C 1
ATOM 2740 O O . VAL B 1 167 ? 5.715 3.9 3.17 1 98.06 167 VAL B O 1
ATOM 2743 N N . ASN B 1 168 ? 5.57 2.922 1.11 1 98.69 168 ASN B N 1
ATOM 2744 C CA . ASN B 1 168 ? 5.441 4.188 0.396 1 98.69 168 ASN B CA 1
ATOM 2745 C C . ASN B 1 168 ? 4.141 4.898 0.751 1 98.69 168 ASN B C 1
ATOM 2747 O O . ASN B 1 168 ? 4.113 6.125 0.874 1 98.69 168 ASN B O 1
ATOM 2751 N N . TYR B 1 169 ? 3.076 4.184 0.904 1 98.5 169 TYR B N 1
ATOM 2752 C CA . TYR B 1 169 ? 1.816 4.797 1.314 1 98.5 169 TYR B CA 1
ATOM 2753 C C . TYR B 1 169 ? 1.95 5.453 2.684 1 98.5 169 TYR B C 1
ATOM 2755 O O . TYR B 1 169 ? 1.521 6.594 2.877 1 98.5 169 TYR B O 1
ATOM 2763 N N . ASP B 1 170 ? 2.543 4.703 3.611 1 98.69 170 ASP B N 1
ATOM 2764 C CA . ASP B 1 170 ? 2.713 5.238 4.961 1 98.69 170 ASP B CA 1
ATOM 2765 C C . ASP B 1 170 ? 3.555 6.512 4.941 1 98.69 170 ASP B C 1
ATOM 2767 O O . ASP B 1 170 ? 3.199 7.504 5.578 1 98.69 170 ASP B O 1
ATOM 2771 N N . LEU B 1 171 ? 4.637 6.414 4.238 1 98.88 171 LEU B N 1
ATOM 2772 C CA . LEU B 1 171 ? 5.543 7.555 4.199 1 98.88 171 LEU B CA 1
ATOM 2773 C C . LEU B 1 171 ? 4.867 8.766 3.561 1 98.88 171 LEU B C 1
ATOM 2775 O O . LEU B 1 171 ? 5.031 9.891 4.031 1 98.88 171 LEU B O 1
ATOM 2779 N N . PHE B 1 172 ? 4.113 8.594 2.506 1 98.88 172 PHE B N 1
ATOM 2780 C CA . PHE B 1 172 ? 3.395 9.68 1.854 1 98.88 172 PHE B CA 1
ATOM 2781 C C . PHE B 1 172 ? 2.393 10.312 2.811 1 98.88 172 PHE B C 1
ATOM 2783 O O . PHE B 1 172 ? 2.314 11.539 2.91 1 98.88 172 PHE B O 1
ATOM 2790 N N . GLN B 1 173 ? 1.68 9.508 3.529 1 98.69 173 GLN B N 1
ATOM 2791 C CA . GLN B 1 173 ? 0.688 10.008 4.473 1 98.69 173 GLN B CA 1
ATOM 2792 C C . GLN B 1 173 ? 1.349 10.82 5.586 1 98.69 173 GLN B C 1
ATOM 2794 O O . GLN B 1 173 ? 0.885 11.906 5.926 1 98.69 173 GLN B O 1
ATOM 2799 N N . LEU B 1 174 ? 2.422 10.312 6.098 1 98.94 174 LEU B N 1
ATOM 2800 C CA . LEU B 1 174 ? 3.117 11.023 7.156 1 98.94 174 LEU B CA 1
ATOM 2801 C C . LEU B 1 174 ? 3.645 12.367 6.652 1 98.94 174 LEU B C 1
ATOM 2803 O O . LEU B 1 174 ? 3.564 13.375 7.355 1 98.94 174 LEU B O 1
ATOM 2807 N N . ALA B 1 175 ? 4.125 12.359 5.422 1 98.94 175 ALA B N 1
ATOM 2808 C CA . ALA B 1 175 ? 4.676 13.578 4.836 1 98.94 175 ALA B CA 1
ATOM 2809 C C . ALA B 1 175 ? 3.586 14.625 4.609 1 98.94 175 ALA B C 1
ATOM 2811 O O . ALA B 1 175 ? 3.758 15.797 4.949 1 98.94 175 ALA B O 1
ATOM 2812 N N . VAL B 1 176 ? 2.475 14.227 4.062 1 98.69 176 VAL B N 1
ATOM 2813 C CA . VAL B 1 176 ? 1.412 15.18 3.762 1 98.69 176 VAL B CA 1
ATOM 2814 C C . VAL B 1 176 ? 0.787 15.68 5.062 1 98.69 176 VAL B C 1
ATOM 2816 O O . VAL B 1 176 ? 0.372 16.844 5.152 1 98.69 176 VAL B O 1
ATOM 2819 N N . ILE B 1 177 ? 0.697 14.844 6.066 1 98.75 177 ILE B N 1
ATOM 2820 C CA . ILE B 1 177 ? 0.215 15.258 7.379 1 98.75 177 ILE B CA 1
ATOM 2821 C C . ILE B 1 177 ? 1.142 16.328 7.957 1 98.75 177 ILE B C 1
ATOM 2823 O O . ILE B 1 177 ? 0.682 17.375 8.414 1 98.75 177 ILE B O 1
ATOM 2827 N N . ALA B 1 178 ? 2.439 16.047 7.902 1 98.88 178 ALA B N 1
ATOM 2828 C CA . ALA B 1 178 ? 3.42 17.016 8.398 1 98.88 178 ALA B CA 1
ATOM 2829 C C . ALA B 1 178 ? 3.299 18.344 7.668 1 98.88 178 ALA B C 1
ATOM 2831 O O . ALA B 1 178 ? 3.305 19.406 8.297 1 98.88 178 ALA B O 1
ATOM 2832 N N . LEU B 1 179 ? 3.17 18.25 6.355 1 98.88 179 LEU B N 1
ATOM 2833 C CA . LEU B 1 179 ? 3.057 19.453 5.543 1 98.88 179 LEU B CA 1
ATOM 2834 C C . LEU B 1 179 ? 1.779 20.219 5.879 1 98.88 179 LEU B C 1
ATOM 2836 O O . LEU B 1 179 ? 1.805 21.438 6.035 1 98.88 179 LEU B O 1
ATOM 2840 N N . ALA B 1 180 ? 0.703 19.547 5.996 1 98.69 180 ALA B N 1
ATOM 2841 C CA . ALA B 1 180 ? -0.6 20.156 6.254 1 98.69 180 ALA B CA 1
ATOM 2842 C C . ALA B 1 180 ? -0.629 20.828 7.625 1 98.69 180 ALA B C 1
ATOM 2844 O O . ALA B 1 180 ? -1.137 21.938 7.766 1 98.69 180 ALA B O 1
ATOM 2845 N N . ILE B 1 181 ? -0.092 20.172 8.625 1 98.75 181 ILE B N 1
ATOM 2846 C CA . ILE B 1 181 ? -0.063 20.781 9.953 1 98.75 181 ILE B CA 1
ATOM 2847 C C . ILE B 1 181 ? 0.815 22.016 9.938 1 98.75 181 ILE B C 1
ATOM 2849 O O . ILE B 1 181 ? 0.433 23.062 10.477 1 98.75 181 ILE B O 1
ATOM 2853 N N . THR B 1 182 ? 1.948 21.922 9.328 1 98.75 182 THR B N 1
ATOM 2854 C CA . THR B 1 182 ? 2.869 23.047 9.258 1 98.75 182 THR B CA 1
ATOM 2855 C C . THR B 1 182 ? 2.225 24.219 8.531 1 98.75 182 THR B C 1
ATOM 2857 O O . THR B 1 182 ? 2.428 25.375 8.906 1 98.75 182 THR B O 1
ATOM 2860 N N . SER B 1 183 ? 1.51 23.906 7.504 1 98.06 183 SER B N 1
ATOM 2861 C CA . SER B 1 183 ? 0.839 24.953 6.73 1 98.06 183 SER B CA 1
ATOM 2862 C C . SER B 1 183 ? -0.18 25.703 7.582 1 98.06 183 SER B C 1
ATOM 2864 O O . SER B 1 183 ? -0.464 26.875 7.332 1 98.06 183 SER B O 1
ATOM 2866 N N . ARG B 1 184 ? -0.726 25.062 8.586 1 97.19 184 ARG B N 1
ATOM 2867 C CA . ARG B 1 184 ? -1.704 25.703 9.461 1 97.19 184 ARG B CA 1
ATOM 2868 C C . ARG B 1 184 ? -1.018 26.594 10.492 1 97.19 184 ARG B C 1
ATOM 2870 O O . ARG B 1 184 ? -1.666 27.422 11.133 1 97.19 184 ARG B O 1
ATOM 2877 N N . LEU B 1 185 ? 0.204 26.406 10.773 1 97.31 185 LEU B N 1
ATOM 2878 C CA . LEU B 1 185 ? 0.975 27.219 11.703 1 97.31 185 LEU B CA 1
ATOM 2879 C C . LEU B 1 185 ? 1.359 28.547 11.07 1 97.31 185 LEU B C 1
ATOM 2881 O O . LEU B 1 185 ? 1.458 29.562 11.758 1 97.31 185 LEU B O 1
ATOM 2885 N N . GLY B 1 186 ? 1.606 28.578 9.758 1 87.94 186 GLY B N 1
ATOM 2886 C CA . GLY B 1 186 ? 2.021 29.781 9.07 1 87.94 186 GLY B CA 1
ATOM 2887 C C . GLY B 1 186 ? 2.131 29.594 7.566 1 87.94 186 GLY B C 1
ATOM 2888 O O . GLY B 1 186 ? 2.104 28.469 7.066 1 87.94 186 GLY B O 1
#

Sequence (372 aa):
MMRFTSVLLTLFLFLLLHRGSFPKKATAATHPDIVDETCRRIADDDPNVNYTFCTQVLRSVSKSKRADLRGLAIISLKLAKANATHAKSRVKALLKEKLLSTYRKSCLQTCRELYSDAASSFRNSVKPIKSGRYADAKVYISSAVDAPGECEDSFQEGDITSPLTKVNYDLFQLAVIALAITSRLGMMRFTSVLLTLFLFLLLHRGSFPKKATAATHPDIVDETCRRIADDDPNVNYTFCTQVLRSVSKSKRADLRGLAIISLKLAKANATHAKSRVKALLKEKLLSTYRKSCLQTCRELYSDAASSFRNSVKPIKSGRYADAKVYISSAVDAPGECEDSFQEGDITSPLTKVNYDLFQLAVIALAITSRLG